Protein AF-A0A1Y5SIK1-F1 (afdb_monomer)

Foldseek 3Di:
DDDDDDDDDDDPPPDPPDPDFPFFAADDADPDWAKDKAFPPDFQEDEWEKEFPDPPDFLLPTFIDTPCLPDPVRQQSQKTWIKIKTFAPQAFQKKWKQFQQGIDIDGDLRVGRMTIDIGIDRHWHPVLLVCVQRVVLSVQSVVLSHRQQPRPPGDFKDKDKAFDVRASPPTTWMKMWTAHNVGHIHDIDTGRGIHTYMHGYHD

Nearest PDB structures (foldseek):
  6z2p-assembly1_A  TM=4.319E-01  e=1.222E-01  Akkermansia muciniphila ATCC BAA-835
  9bl5-assembly1_G  TM=4.556E-01  e=6.392E-01  Homo sapiens
  7kgz-assembly1_B  TM=5.071E-01  e=8.031E-01  Roseburia hominis
  7r58-assembly1_A  TM=4.071E-01  e=6.632E+00  Homo sapiens

Organism: NCBI:txid1312363

Sequence (203 aa):
MRLKFCIIACHLAMVPALASAQSLGVESGAARDYIILKQPQRDHEVILRLRPDNPGAAPRKLRWERWDPNGRSYTEERRIRWHASASCKSGIDWISIKGPGGTEKQTLNGSRKAIAGRSNFESFDSNALDNVCKNWARQATQACGEDPTIGPGCVNQKTFHFGPNNPLPRSQVVEVNGRCENGSNLPRRQYTPRLALECRLEN

Structure (mmCIF, N/CA/C/O backbone):
data_AF-A0A1Y5SIK1-F1
#
_entry.id   AF-A0A1Y5SIK1-F1
#
loop_
_atom_site.group_PDB
_atom_site.id
_atom_site.type_symbol
_atom_site.label_atom_id
_atom_site.label_alt_id
_atom_site.label_comp_id
_atom_site.label_asym_id
_atom_site.label_entity_id
_atom_site.label_seq_id
_atom_site.pdbx_PDB_ins_code
_atom_site.Cartn_x
_atom_site.Cartn_y
_atom_site.Cartn_z
_atom_site.occupancy
_atom_site.B_iso_or_equiv
_atom_site.auth_seq_id
_atom_site.auth_comp_id
_atom_site.auth_asym_id
_atom_site.auth_atom_id
_atom_site.pdbx_PDB_model_num
ATOM 1 N N . MET A 1 1 ? -54.067 31.296 -34.083 1.00 42.31 1 MET A N 1
ATOM 2 C CA . MET A 1 1 ? -53.564 30.016 -33.534 1.00 42.31 1 MET A CA 1
ATOM 3 C C . MET A 1 1 ? -52.110 29.808 -33.944 1.00 42.31 1 MET A C 1
ATOM 5 O O . MET A 1 1 ? -51.861 29.457 -35.087 1.00 42.31 1 MET A O 1
ATOM 9 N N . ARG A 1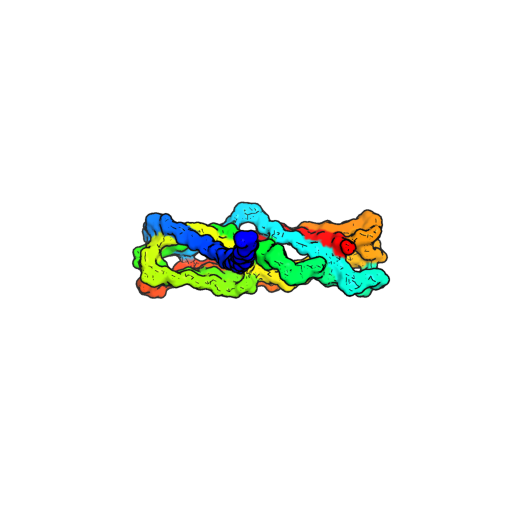 2 ? -51.152 30.062 -33.043 1.00 34.91 2 ARG A N 1
ATOM 10 C CA . ARG A 1 2 ? -49.756 29.597 -33.147 1.00 34.91 2 ARG A CA 1
ATOM 11 C C . ARG A 1 2 ? -49.246 29.329 -31.726 1.00 34.91 2 ARG A C 1
ATOM 13 O O . ARG A 1 2 ? -49.043 30.271 -30.967 1.00 34.91 2 ARG A O 1
ATOM 20 N N . LEU A 1 3 ? -49.121 28.047 -31.375 1.00 36.31 3 LEU A N 1
ATOM 21 C CA . LEU A 1 3 ? -48.488 27.565 -30.145 1.00 36.31 3 LEU A CA 1
ATOM 22 C C . LEU A 1 3 ? -46.986 27.888 -30.189 1.00 36.31 3 LEU A C 1
ATOM 24 O O . LEU A 1 3 ? -46.320 27.558 -31.170 1.00 36.31 3 LEU A O 1
ATOM 28 N N . LYS A 1 4 ? -46.445 28.479 -29.120 1.00 44.00 4 LYS A N 1
ATOM 29 C CA . LYS A 1 4 ? -45.001 28.507 -28.851 1.00 44.00 4 LYS A CA 1
ATOM 30 C C . LYS A 1 4 ? -44.709 27.523 -27.719 1.00 44.00 4 LYS A C 1
ATOM 32 O O . LYS A 1 4 ? -45.225 27.679 -26.618 1.00 44.00 4 LYS A O 1
ATOM 37 N N . PHE A 1 5 ? -43.913 26.504 -28.029 1.00 38.16 5 PHE A N 1
ATOM 38 C CA . PHE A 1 5 ? -43.400 25.511 -27.090 1.00 38.16 5 PHE A CA 1
ATOM 39 C C . PHE A 1 5 ? -42.327 26.135 -26.183 1.00 38.16 5 PHE A C 1
ATOM 41 O O . PHE A 1 5 ? -41.358 26.711 -26.678 1.00 38.16 5 PHE A O 1
ATOM 48 N N . CYS A 1 6 ? -42.483 25.989 -24.865 1.00 36.31 6 CYS A N 1
ATOM 49 C CA . CYS A 1 6 ? -41.412 26.183 -23.887 1.00 36.31 6 CYS A CA 1
ATOM 50 C C . CYS A 1 6 ? -40.547 24.918 -23.836 1.00 36.31 6 CYS A C 1
ATOM 52 O O . CYS A 1 6 ? -41.044 23.842 -23.512 1.00 36.31 6 CYS A O 1
ATOM 54 N N . ILE A 1 7 ? -39.252 25.052 -24.125 1.00 40.84 7 ILE A N 1
ATOM 55 C CA . ILE A 1 7 ? -38.252 24.011 -23.873 1.00 40.84 7 ILE A CA 1
ATOM 56 C C . ILE A 1 7 ? -37.735 24.222 -22.447 1.00 40.84 7 ILE A C 1
ATOM 58 O O . ILE A 1 7 ? -37.077 25.221 -22.164 1.00 40.84 7 ILE A O 1
ATOM 62 N N . ILE A 1 8 ? -38.057 23.293 -21.546 1.00 45.75 8 ILE A N 1
ATOM 63 C CA . ILE A 1 8 ? -37.470 23.218 -20.205 1.00 45.75 8 ILE A CA 1
ATOM 64 C C . ILE A 1 8 ? -36.127 22.496 -20.341 1.00 45.75 8 ILE A C 1
ATOM 66 O O . ILE A 1 8 ? -36.078 21.301 -20.626 1.00 45.75 8 ILE A O 1
ATOM 70 N N . ALA A 1 9 ? -35.031 23.231 -20.157 1.00 39.97 9 ALA A N 1
ATOM 71 C CA . ALA A 1 9 ? -33.696 22.662 -20.038 1.00 39.97 9 ALA A CA 1
ATOM 72 C C . ALA A 1 9 ? -33.541 22.037 -18.642 1.00 39.97 9 ALA A C 1
ATOM 74 O O . ALA A 1 9 ? -33.414 22.739 -17.641 1.00 39.97 9 ALA A O 1
ATOM 75 N N . CYS A 1 10 ? -33.573 20.707 -18.571 1.00 36.50 10 CYS A N 1
ATOM 76 C CA . CYS A 1 10 ? -33.281 19.969 -17.347 1.00 36.50 10 CYS A CA 1
ATOM 77 C C . CYS A 1 10 ? -31.756 19.890 -17.174 1.00 36.50 10 CYS A C 1
ATOM 79 O O . CYS A 1 10 ? -31.080 19.119 -17.855 1.00 36.50 10 CYS A O 1
ATOM 81 N N . HIS A 1 11 ? -31.198 20.701 -16.277 1.00 34.03 11 HIS A N 1
ATOM 82 C CA . HIS A 1 11 ? -29.819 20.540 -15.825 1.00 34.03 11 HIS A CA 1
ATOM 83 C C . HIS A 1 11 ? -29.717 19.286 -14.950 1.00 34.03 11 HIS A C 1
ATOM 85 O O . HIS A 1 11 ? -30.143 19.278 -13.796 1.00 34.03 11 HIS A O 1
ATOM 91 N N . LEU A 1 12 ? -29.145 18.216 -15.507 1.00 38.72 12 LEU A N 1
ATOM 92 C CA . LEU A 1 12 ? -28.637 17.085 -14.736 1.00 38.72 12 LEU A CA 1
ATOM 93 C C . LEU A 1 12 ? -27.447 17.569 -13.901 1.00 38.72 12 LEU A C 1
ATOM 95 O O . LEU A 1 12 ? -26.309 17.614 -14.366 1.00 38.72 12 LEU A O 1
ATOM 99 N N . ALA A 1 13 ? -27.722 17.951 -12.656 1.00 39.44 13 ALA A N 1
ATOM 100 C CA . ALA A 1 13 ? -26.699 18.099 -11.637 1.00 39.44 13 ALA A CA 1
ATOM 101 C C . ALA A 1 13 ? -26.100 16.711 -11.362 1.00 39.44 13 ALA A C 1
ATOM 103 O O . ALA A 1 13 ? -26.719 15.864 -10.717 1.00 39.44 13 ALA A O 1
ATOM 104 N N . MET A 1 14 ? -24.900 16.462 -11.885 1.00 38.50 14 MET A N 1
ATOM 105 C CA . MET A 1 14 ? -24.081 15.330 -11.466 1.00 38.50 14 MET A CA 1
ATOM 106 C C . MET A 1 14 ? -23.692 15.541 -10.002 1.00 38.50 14 MET A C 1
ATOM 108 O O . MET A 1 14 ? -22.787 16.312 -9.688 1.00 38.50 14 MET A O 1
ATOM 112 N N . VAL A 1 15 ? -24.400 14.867 -9.099 1.00 38.19 15 VAL A N 1
ATOM 113 C CA . VAL A 1 15 ? -24.004 14.755 -7.696 1.00 38.19 15 VAL A CA 1
ATOM 114 C C . VAL A 1 15 ? -22.744 13.882 -7.646 1.00 38.19 15 VAL A C 1
ATOM 116 O O . VAL A 1 15 ? -22.795 12.735 -8.098 1.00 38.19 15 VAL A O 1
ATOM 119 N N . PRO A 1 16 ? -21.604 14.368 -7.127 1.00 40.59 16 PRO A N 1
ATOM 120 C CA . PRO A 1 16 ? -20.457 13.507 -6.895 1.00 40.59 16 PRO A CA 1
ATOM 121 C C . PRO A 1 16 ? -20.827 12.487 -5.814 1.00 40.59 16 PRO A C 1
ATOM 123 O O . PRO A 1 16 ? -21.173 12.847 -4.689 1.00 40.59 16 PRO A O 1
ATOM 126 N N . ALA A 1 17 ? -20.763 11.203 -6.167 1.00 36.84 17 ALA A N 1
ATOM 127 C CA . ALA A 1 17 ? -20.896 10.112 -5.217 1.00 36.84 17 ALA A CA 1
ATOM 128 C C . ALA A 1 17 ? -19.765 10.217 -4.181 1.00 36.84 17 ALA A C 1
ATOM 130 O O . ALA A 1 17 ? -18.604 9.922 -4.469 1.00 36.84 17 ALA A O 1
ATOM 131 N N . LEU A 1 18 ? -20.110 10.672 -2.977 1.00 37.03 18 LEU A N 1
ATOM 132 C CA . LEU A 1 18 ? -19.282 10.534 -1.787 1.00 37.03 18 LEU A CA 1
ATOM 133 C C . LEU A 1 18 ? -18.966 9.046 -1.615 1.00 37.03 18 LEU A C 1
ATOM 135 O O . LEU A 1 18 ? -19.872 8.231 -1.441 1.00 37.03 18 LEU A O 1
ATOM 139 N N . ALA A 1 19 ? -17.684 8.692 -1.688 1.00 36.84 19 ALA A N 1
ATOM 140 C CA . ALA A 1 19 ? -17.211 7.366 -1.328 1.00 36.84 19 ALA A CA 1
ATOM 141 C C . ALA A 1 19 ? -17.637 7.089 0.121 1.00 36.84 19 ALA A C 1
ATOM 143 O O . ALA A 1 19 ? -17.110 7.683 1.062 1.00 36.84 19 ALA A O 1
ATOM 144 N N . SER A 1 20 ? -18.636 6.228 0.301 1.00 38.09 20 SER A N 1
ATOM 145 C CA . SER A 1 20 ? -19.122 5.848 1.621 1.00 38.09 20 SER A CA 1
ATOM 146 C C . SER A 1 20 ? -18.024 5.070 2.344 1.00 38.09 20 SER A C 1
ATOM 148 O O . SER A 1 20 ? -17.689 3.952 1.938 1.00 38.09 20 SER A O 1
ATOM 150 N N . ALA A 1 21 ? -17.487 5.629 3.428 1.00 42.03 21 ALA A N 1
ATOM 151 C CA . ALA A 1 21 ? -16.800 4.841 4.438 1.00 42.03 21 ALA A CA 1
ATOM 152 C C . ALA A 1 21 ? -17.803 3.797 4.952 1.00 42.03 21 ALA A C 1
ATOM 154 O O . ALA A 1 21 ? -18.833 4.144 5.530 1.00 42.03 21 ALA A O 1
ATOM 155 N N . GLN A 1 22 ? -17.569 2.520 4.652 1.00 44.22 22 GLN A N 1
ATOM 156 C CA . GLN A 1 22 ? -18.429 1.443 5.134 1.00 44.22 22 GLN A CA 1
ATOM 157 C C . GLN A 1 22 ? -18.270 1.378 6.656 1.00 44.22 22 GLN A C 1
ATOM 159 O O . GLN A 1 22 ? -17.197 1.060 7.158 1.00 44.22 22 GLN A O 1
ATOM 164 N N . SER A 1 23 ? -19.318 1.743 7.394 1.00 46.59 23 SER A N 1
ATOM 165 C CA . SER A 1 23 ? -19.293 1.739 8.855 1.00 46.59 23 SER A CA 1
ATOM 166 C C . SER A 1 23 ? -19.234 0.309 9.388 1.00 46.59 23 SER A C 1
ATOM 168 O O . SER A 1 23 ? -19.980 -0.560 8.929 1.00 46.59 23 SER A O 1
ATOM 170 N N . LEU A 1 24 ? -18.392 0.078 10.393 1.00 49.75 24 LEU A N 1
ATOM 171 C CA . LEU A 1 24 ? -18.343 -1.174 11.147 1.00 49.75 24 LEU A CA 1
ATOM 172 C C . LEU A 1 24 ? -19.735 -1.466 11.761 1.00 49.75 24 LEU A C 1
ATOM 174 O O . LEU A 1 24 ? -20.313 -0.605 12.422 1.00 49.75 24 LEU A O 1
ATOM 178 N N . GLY A 1 25 ? -20.287 -2.654 11.499 1.00 48.94 25 GLY A N 1
ATOM 179 C CA . GLY A 1 25 ? -21.539 -3.175 12.058 1.00 48.94 25 GLY A CA 1
ATOM 180 C C . GLY A 1 25 ? -21.432 -3.556 13.541 1.00 48.94 25 GLY A C 1
ATOM 181 O O . GLY A 1 25 ? -20.352 -3.567 14.122 1.00 48.94 25 GLY A O 1
ATOM 182 N N . VAL A 1 26 ? -22.570 -3.817 14.188 1.00 44.09 26 VAL A N 1
ATOM 183 C CA . VAL A 1 26 ? -22.674 -4.003 15.648 1.00 44.09 26 VAL A CA 1
ATOM 184 C C . VAL A 1 26 ? -22.758 -5.493 15.994 1.00 44.09 26 VAL A C 1
ATOM 186 O O . VAL A 1 26 ? -23.632 -6.183 15.479 1.00 44.09 26 VAL A O 1
ATOM 189 N N . GLU A 1 27 ? -21.904 -5.969 16.904 1.00 52.78 27 GLU A N 1
ATOM 190 C CA . GLU A 1 27 ? -21.989 -7.307 17.516 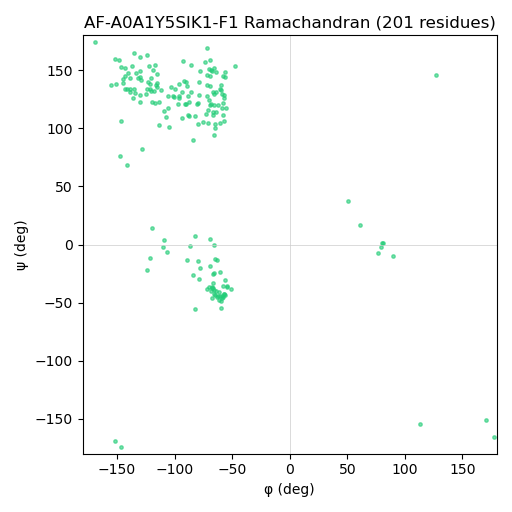1.00 52.78 27 GLU A CA 1
ATOM 191 C C . GLU A 1 27 ? -22.229 -7.187 19.032 1.00 52.78 27 GLU A C 1
ATOM 193 O O . GLU A 1 27 ? -21.892 -6.175 19.653 1.00 52.78 27 GLU A O 1
ATOM 198 N N . SER A 1 28 ? -22.827 -8.209 19.652 1.00 51.50 28 SER A N 1
ATOM 199 C CA . SER A 1 28 ? -22.959 -8.292 21.112 1.00 51.50 28 SER A CA 1
ATOM 200 C C . SER A 1 28 ? -21.569 -8.345 21.757 1.00 51.50 28 SER A C 1
ATOM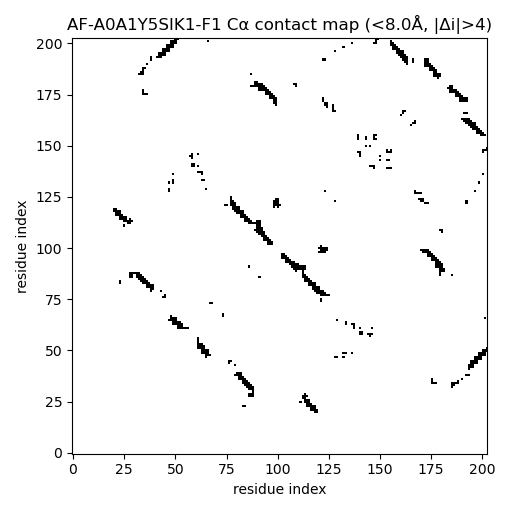 202 O O . SER A 1 28 ? -20.788 -9.246 21.461 1.00 51.50 28 SER A O 1
ATOM 204 N N . GLY A 1 29 ? -21.252 -7.369 22.613 1.00 50.12 29 GLY A N 1
ATOM 205 C CA . GLY A 1 29 ? -19.894 -7.151 23.118 1.00 50.12 29 GLY A CA 1
ATOM 206 C C . GLY A 1 29 ? -19.305 -8.332 23.888 1.00 50.12 29 GLY A C 1
ATOM 207 O O . GLY A 1 29 ? -19.971 -8.946 24.721 1.00 50.12 29 GLY A O 1
ATOM 208 N N . ALA A 1 30 ? -18.034 -8.633 23.622 1.00 58.72 30 ALA A N 1
ATOM 209 C CA . ALA A 1 30 ? -17.311 -9.685 24.322 1.00 58.72 30 ALA A CA 1
ATOM 210 C C . ALA A 1 30 ? -16.954 -9.262 25.754 1.00 58.72 30 ALA A C 1
ATOM 212 O O . ALA A 1 30 ? -16.780 -8.081 26.052 1.00 58.72 30 ALA A O 1
ATOM 213 N N . ALA A 1 31 ? -16.734 -10.242 26.633 1.00 63.97 31 ALA A N 1
ATOM 214 C CA . ALA A 1 31 ? -16.337 -10.023 28.029 1.00 63.97 31 ALA A CA 1
ATOM 215 C C . ALA A 1 31 ? -14.935 -9.398 28.217 1.00 63.97 31 ALA A C 1
ATOM 217 O O . ALA A 1 31 ? -14.496 -9.211 29.352 1.00 63.97 31 ALA A O 1
ATOM 218 N N . ARG A 1 32 ? -14.204 -9.126 27.129 1.00 78.50 32 ARG A N 1
ATOM 219 C CA . ARG A 1 32 ? -12.813 -8.663 27.138 1.00 78.50 32 ARG A CA 1
ATOM 220 C C . ARG A 1 32 ? -12.630 -7.485 26.193 1.00 78.50 32 ARG A C 1
ATOM 222 O O . ARG A 1 32 ? -13.255 -7.435 25.133 1.00 78.50 32 ARG A O 1
ATOM 229 N N . ASP A 1 33 ? -11.714 -6.606 26.571 1.00 89.00 33 ASP A N 1
ATOM 230 C CA . ASP A 1 33 ? -11.318 -5.462 25.766 1.00 89.00 33 ASP A CA 1
ATOM 231 C C . ASP A 1 33 ? -10.340 -5.924 24.679 1.00 89.00 33 ASP A C 1
ATOM 233 O O . ASP A 1 33 ? -9.303 -6.531 24.969 1.00 89.00 33 ASP A O 1
ATOM 237 N N . TYR A 1 34 ? -10.675 -5.687 23.412 1.00 91.75 34 TYR A N 1
ATOM 238 C CA . TYR A 1 34 ? -9.816 -6.063 22.293 1.00 91.75 34 TYR A CA 1
ATOM 239 C C . TYR A 1 34 ? -9.948 -5.112 21.116 1.00 91.75 34 TYR A C 1
ATOM 241 O O . TYR A 1 34 ? -10.961 -4.446 20.918 1.00 91.75 34 TYR A O 1
ATOM 249 N N . ILE A 1 35 ? -8.915 -5.132 20.283 1.00 93.25 35 ILE A N 1
ATOM 250 C CA . ILE A 1 35 ? -8.936 -4.562 18.947 1.00 93.25 35 ILE A CA 1
ATOM 251 C C . ILE A 1 35 ? -8.152 -5.470 18.013 1.00 93.25 35 ILE A C 1
ATOM 253 O O . ILE A 1 35 ? -7.084 -5.985 18.357 1.00 93.25 35 ILE A O 1
ATOM 257 N N . ILE A 1 36 ? -8.739 -5.732 16.856 1.00 91.94 36 ILE A N 1
ATOM 258 C CA . ILE A 1 36 ? -8.218 -6.663 15.870 1.00 91.94 36 ILE A CA 1
ATOM 259 C C . ILE A 1 36 ? -8.405 -6.034 14.499 1.00 91.94 36 ILE A C 1
ATOM 261 O O . ILE A 1 36 ? -9.506 -5.618 14.138 1.00 91.94 36 ILE A O 1
ATOM 265 N N . LEU A 1 37 ? -7.331 -6.048 13.722 1.00 92.88 37 LEU A N 1
ATOM 266 C CA . LEU A 1 37 ? -7.348 -5.775 12.299 1.00 92.88 37 LEU A CA 1
ATOM 267 C C . LEU A 1 37 ? -6.858 -7.029 11.565 1.00 92.88 37 LEU A C 1
ATOM 269 O O . LEU A 1 37 ? -5.863 -7.641 11.956 1.00 92.88 37 LEU A O 1
ATOM 273 N N . LYS A 1 38 ? -7.581 -7.455 10.531 1.00 93.62 38 LYS A N 1
ATOM 274 C CA . LYS A 1 38 ? -7.242 -8.622 9.710 1.00 93.62 38 LYS A CA 1
ATOM 275 C C . LYS A 1 38 ? -7.290 -8.245 8.241 1.00 93.62 38 LYS A C 1
ATOM 277 O O . LYS A 1 38 ? -8.320 -7.796 7.740 1.00 93.62 38 LYS A O 1
ATOM 282 N N . GLN A 1 39 ? -6.175 -8.443 7.553 1.00 93.06 39 GLN A N 1
ATOM 283 C CA . GLN A 1 39 ? -6.141 -8.372 6.099 1.00 93.06 39 GLN A CA 1
ATOM 284 C C . GLN A 1 39 ? -6.896 -9.583 5.521 1.00 93.06 39 GLN A C 1
ATOM 286 O O . GLN A 1 39 ? -6.898 -10.646 6.156 1.00 93.06 39 GLN A O 1
ATOM 291 N N . PRO A 1 40 ? -7.499 -9.479 4.322 1.00 90.69 40 PRO A N 1
ATOM 292 C CA . PRO A 1 40 ? -7.898 -10.650 3.546 1.00 90.69 40 PRO A CA 1
ATOM 293 C C . PRO A 1 40 ? -6.780 -11.701 3.444 1.00 90.69 40 PRO A C 1
ATOM 295 O O . PRO A 1 40 ? -5.596 -11.380 3.531 1.00 90.69 40 PRO A O 1
ATOM 298 N N . GLN A 1 41 ? -7.151 -12.975 3.269 1.00 88.38 41 GLN A N 1
ATOM 299 C CA . GLN A 1 41 ? -6.187 -14.085 3.261 1.00 88.38 41 GLN A CA 1
ATOM 300 C C . GLN A 1 41 ? -5.219 -14.069 2.073 1.00 88.38 41 GLN A C 1
ATOM 302 O O . GLN A 1 41 ? -4.111 -14.587 2.215 1.00 88.38 41 GLN A O 1
ATOM 307 N N . ARG A 1 42 ? -5.600 -13.464 0.950 1.00 90.19 42 ARG A N 1
ATOM 308 C CA . ARG A 1 42 ? -4.725 -13.296 -0.213 1.00 90.19 42 ARG A CA 1
ATOM 309 C C . ARG A 1 42 ? -3.877 -12.036 -0.075 1.00 90.19 42 ARG A C 1
ATOM 311 O O . ARG A 1 42 ? -4.270 -11.101 0.629 1.00 90.19 42 ARG A O 1
ATOM 318 N N . ASP A 1 43 ? -2.729 -12.038 -0.739 1.00 91.75 43 ASP A N 1
ATOM 319 C CA . ASP A 1 43 ? -1.942 -10.824 -0.915 1.00 91.75 43 ASP A CA 1
ATOM 320 C C . ASP A 1 43 ? -2.802 -9.775 -1.622 1.00 91.75 43 ASP A C 1
ATOM 322 O O . ASP A 1 43 ? -3.661 -10.102 -2.444 1.00 91.75 43 ASP A O 1
ATOM 326 N N . HIS A 1 44 ? -2.610 -8.513 -1.253 1.00 95.44 44 HIS A N 1
ATOM 327 C CA . HIS A 1 44 ? -3.238 -7.425 -1.985 1.00 95.44 44 HIS A CA 1
ATOM 328 C C . HIS A 1 44 ? -2.442 -7.177 -3.260 1.00 95.44 44 HIS A C 1
ATOM 330 O O . HIS A 1 44 ? -1.224 -7.041 -3.187 1.00 95.44 44 HIS A O 1
ATOM 336 N N . GLU A 1 45 ? -3.101 -7.146 -4.408 1.00 94.50 45 GLU A N 1
ATOM 337 C CA . GLU A 1 45 ? -2.434 -6.993 -5.701 1.00 94.50 45 GLU A CA 1
ATOM 338 C C . GLU A 1 45 ? -2.396 -5.518 -6.106 1.00 94.50 45 GLU A C 1
ATOM 340 O O . GLU A 1 45 ? -3.411 -4.823 -6.054 1.00 94.50 45 GLU A O 1
ATOM 345 N N . VAL A 1 46 ? -1.216 -5.046 -6.510 1.00 94.06 46 VAL A N 1
ATOM 346 C CA . VAL A 1 46 ? -1.016 -3.713 -7.094 1.00 94.06 46 VAL A CA 1
ATOM 347 C C . VAL A 1 46 ? -0.229 -3.881 -8.380 1.00 94.06 46 VAL A C 1
ATOM 349 O O . VAL A 1 46 ? 0.840 -4.491 -8.362 1.00 94.06 46 VAL A O 1
ATOM 352 N N . ILE A 1 47 ? -0.728 -3.311 -9.476 1.00 93.88 47 ILE A N 1
ATOM 353 C CA . ILE A 1 47 ? -0.048 -3.341 -10.771 1.00 93.88 47 ILE A CA 1
ATOM 354 C C . ILE A 1 47 ? 0.456 -1.938 -11.083 1.00 93.88 47 ILE A C 1
ATOM 356 O O . ILE A 1 47 ? -0.314 -1.010 -11.309 1.00 93.88 47 ILE A O 1
ATOM 360 N N . LEU A 1 48 ? 1.773 -1.784 -11.136 1.00 94.38 48 LEU A N 1
ATOM 361 C CA . LEU A 1 48 ? 2.426 -0.527 -11.449 1.00 94.38 48 LEU A CA 1
ATOM 362 C C . LEU A 1 48 ? 3.034 -0.602 -12.846 1.00 94.38 48 LEU A C 1
ATOM 364 O O . LEU A 1 48 ? 4.028 -1.288 -13.089 1.00 94.38 48 LEU A O 1
ATOM 368 N N . ARG A 1 49 ? 2.426 0.148 -13.760 1.00 95.00 49 ARG A N 1
ATOM 369 C CA . ARG A 1 49 ? 2.894 0.300 -15.137 1.00 95.00 49 ARG A CA 1
ATOM 370 C C . ARG A 1 49 ? 3.877 1.456 -15.224 1.00 95.00 49 ARG A C 1
ATOM 372 O O . ARG A 1 49 ? 3.583 2.567 -14.768 1.00 95.00 49 ARG A O 1
ATOM 379 N N . LEU A 1 50 ? 5.037 1.187 -15.797 1.00 95.75 50 LEU A N 1
ATOM 380 C CA . LEU A 1 50 ? 6.107 2.141 -16.027 1.00 95.75 50 LEU A CA 1
ATOM 381 C C . LEU A 1 50 ? 6.328 2.332 -17.522 1.00 95.75 50 LEU A C 1
ATOM 383 O O . LEU A 1 50 ? 6.240 1.371 -18.278 1.00 95.75 50 LEU A O 1
ATOM 387 N N . ARG A 1 51 ? 6.709 3.549 -17.903 1.00 94.88 51 ARG A N 1
ATOM 388 C CA . ARG A 1 51 ? 7.200 3.890 -19.242 1.00 94.88 51 ARG A CA 1
ATOM 389 C C . ARG A 1 51 ? 8.510 4.665 -19.172 1.00 94.88 51 ARG A C 1
ATOM 391 O O . ARG A 1 51 ? 8.808 5.242 -18.115 1.00 94.88 51 ARG A O 1
ATOM 398 N N . PRO A 1 52 ? 9.271 4.725 -20.271 1.00 94.81 52 PRO A N 1
ATOM 399 C CA . PRO A 1 52 ? 10.377 5.658 -20.388 1.00 94.81 52 PRO A CA 1
ATOM 400 C C . PRO A 1 52 ? 9.903 7.112 -20.231 1.00 94.81 52 PRO A C 1
ATOM 402 O O . PRO A 1 52 ? 8.980 7.541 -20.918 1.00 94.81 52 PRO A O 1
ATOM 405 N N . ASP A 1 53 ? 10.557 7.895 -19.369 1.00 94.44 53 ASP A N 1
ATOM 406 C CA . ASP A 1 53 ? 10.347 9.357 -19.313 1.00 94.44 53 ASP A CA 1
ATOM 407 C C . ASP A 1 53 ? 11.125 10.098 -20.421 1.00 94.44 53 ASP A C 1
ATOM 409 O O . ASP A 1 53 ? 10.905 11.279 -20.696 1.00 94.44 53 ASP A O 1
ATOM 413 N N . ASN A 1 54 ? 12.063 9.389 -21.050 1.00 94.12 54 ASN A N 1
ATOM 414 C CA . ASN A 1 54 ? 12.966 9.868 -22.083 1.00 94.12 54 ASN A CA 1
ATOM 415 C C . ASN A 1 54 ? 13.160 8.792 -23.167 1.00 94.12 54 ASN A C 1
ATOM 417 O O . ASN A 1 54 ? 14.248 8.215 -23.284 1.00 94.12 54 ASN A O 1
ATOM 421 N N . PRO A 1 55 ? 12.111 8.501 -23.957 1.00 89.94 55 PRO A N 1
ATOM 422 C CA . PRO A 1 55 ? 12.172 7.476 -24.993 1.00 89.94 55 PRO A CA 1
ATOM 423 C C . PRO A 1 55 ? 13.313 7.747 -25.987 1.00 89.94 55 PRO A C 1
ATOM 425 O O . PRO A 1 55 ? 13.640 8.896 -26.292 1.00 89.94 55 PRO A O 1
ATOM 428 N N . GLY A 1 56 ? 13.954 6.680 -26.471 1.00 87.19 56 GLY A N 1
ATOM 429 C CA . GLY A 1 56 ? 15.102 6.754 -27.386 1.00 87.19 56 GLY A CA 1
ATOM 430 C C . GLY A 1 56 ? 16.448 7.070 -26.720 1.00 87.19 56 GLY A C 1
ATOM 431 O O . GLY A 1 56 ? 17.481 7.094 -27.393 1.00 87.19 56 GLY A O 1
ATOM 432 N N . ALA A 1 57 ? 16.478 7.294 -25.403 1.00 91.88 57 ALA A N 1
ATOM 433 C CA . ALA A 1 57 ? 17.734 7.401 -24.675 1.00 91.88 57 ALA A CA 1
ATOM 434 C C . ALA A 1 57 ? 18.507 6.074 -24.709 1.00 91.88 57 ALA A C 1
ATOM 436 O O . ALA A 1 57 ? 17.935 4.987 -24.676 1.00 91.88 57 ALA A O 1
ATOM 437 N N . ALA A 1 58 ? 19.840 6.168 -24.696 1.00 90.94 58 ALA A N 1
ATOM 438 C CA . ALA A 1 58 ? 20.678 4.989 -24.523 1.00 90.94 58 ALA A CA 1
ATOM 439 C C . ALA A 1 58 ? 20.302 4.249 -23.217 1.00 90.94 58 ALA A C 1
ATOM 441 O O . ALA A 1 58 ? 20.000 4.915 -22.225 1.00 90.94 58 ALA A O 1
ATOM 442 N N . PRO A 1 59 ? 20.424 2.914 -23.142 1.00 89.44 59 PRO A N 1
ATOM 443 C CA . PRO A 1 59 ? 19.904 2.105 -22.026 1.00 89.44 59 PRO A CA 1
ATOM 444 C C . PRO A 1 59 ? 20.395 2.542 -20.640 1.00 89.44 59 PRO A C 1
ATOM 446 O O . PRO A 1 59 ? 19.640 2.585 -19.675 1.00 89.44 59 PRO A O 1
ATOM 449 N N . ARG A 1 60 ? 21.658 2.976 -20.532 1.00 90.44 60 ARG A N 1
ATOM 450 C CA . ARG A 1 60 ? 22.233 3.502 -19.275 1.00 90.44 60 ARG A CA 1
ATOM 451 C C . ARG A 1 60 ? 21.664 4.858 -18.840 1.00 90.44 60 ARG A C 1
ATOM 453 O O . ARG A 1 60 ? 21.857 5.256 -17.695 1.00 90.44 60 ARG A O 1
ATOM 460 N N . LYS A 1 61 ? 21.031 5.584 -19.759 1.00 93.75 61 LYS A N 1
ATOM 461 C CA . LYS A 1 61 ? 20.418 6.902 -19.558 1.00 93.75 61 LYS A CA 1
ATOM 462 C C . LYS A 1 61 ? 18.890 6.835 -19.530 1.00 93.75 61 LYS A C 1
ATOM 464 O O . LYS A 1 61 ? 18.273 7.864 -19.265 1.00 93.75 61 LYS A O 1
ATOM 469 N N . LEU A 1 62 ? 18.293 5.675 -19.803 1.00 93.69 62 LEU A N 1
ATOM 470 C CA . LEU A 1 62 ? 16.849 5.489 -19.772 1.00 93.69 62 LEU A CA 1
ATOM 471 C C . LEU A 1 62 ? 16.342 5.664 -18.337 1.00 93.69 62 LEU A C 1
ATOM 473 O O . LEU A 1 62 ? 16.880 5.090 -17.383 1.00 93.69 62 LEU A O 1
ATOM 477 N N . ARG A 1 63 ? 15.322 6.495 -18.180 1.00 95.19 63 ARG A N 1
ATOM 478 C CA . ARG A 1 63 ? 14.666 6.774 -16.909 1.00 95.19 63 ARG A CA 1
ATOM 479 C C . ARG A 1 63 ? 13.210 6.359 -17.014 1.00 95.19 63 ARG A C 1
ATOM 481 O O . ARG A 1 63 ? 12.620 6.389 -18.086 1.00 95.19 63 ARG A O 1
ATOM 488 N N . TRP A 1 64 ? 12.652 5.968 -15.878 1.00 95.81 64 TRP A N 1
ATOM 489 C CA . TRP A 1 64 ? 11.342 5.342 -15.808 1.00 95.81 64 TRP A CA 1
ATOM 490 C C . TRP A 1 64 ? 10.404 6.157 -14.933 1.00 95.81 64 TRP A C 1
ATOM 492 O O . TRP A 1 64 ? 10.732 6.501 -13.788 1.00 95.81 64 TRP A O 1
ATOM 502 N N . GLU A 1 65 ? 9.209 6.398 -15.447 1.00 94.88 65 GLU A N 1
ATOM 503 C CA . GLU A 1 65 ? 8.111 7.025 -14.730 1.00 94.88 65 GLU A CA 1
ATOM 504 C C . GLU A 1 65 ? 6.872 6.136 -14.740 1.00 94.88 65 GLU A C 1
ATOM 506 O O . GLU A 1 65 ? 6.774 5.194 -15.521 1.00 94.88 65 GLU A O 1
ATOM 511 N N . ARG A 1 66 ? 5.924 6.420 -13.845 1.00 92.69 66 ARG A N 1
ATOM 512 C CA . ARG A 1 66 ? 4.635 5.729 -13.846 1.00 92.69 66 ARG A CA 1
ATOM 513 C C . ARG A 1 66 ? 3.818 6.204 -15.046 1.00 92.69 66 ARG A C 1
ATOM 515 O O . ARG A 1 66 ? 3.765 7.405 -15.286 1.00 92.69 66 ARG A O 1
ATOM 522 N N . TRP A 1 67 ? 3.155 5.277 -15.738 1.00 88.62 67 TRP A N 1
ATOM 523 C CA . TRP A 1 67 ? 2.293 5.587 -16.886 1.00 88.62 67 TRP A CA 1
ATOM 524 C C . TRP A 1 67 ? 1.180 6.582 -16.534 1.00 88.62 67 TRP A C 1
ATOM 526 O O . TRP A 1 67 ? 0.915 7.523 -17.277 1.00 88.62 67 TRP A O 1
ATOM 536 N N . ASP A 1 68 ? 0.552 6.384 -15.373 1.00 82.38 68 ASP A N 1
ATOM 537 C CA . ASP A 1 68 ? -0.517 7.234 -14.854 1.00 82.38 68 ASP A CA 1
ATOM 538 C C . ASP A 1 68 ? -0.194 7.675 -13.413 1.00 82.38 68 ASP A C 1
ATOM 540 O O . ASP A 1 68 ? -0.620 7.044 -12.439 1.00 82.38 68 ASP A O 1
ATOM 544 N N . PRO 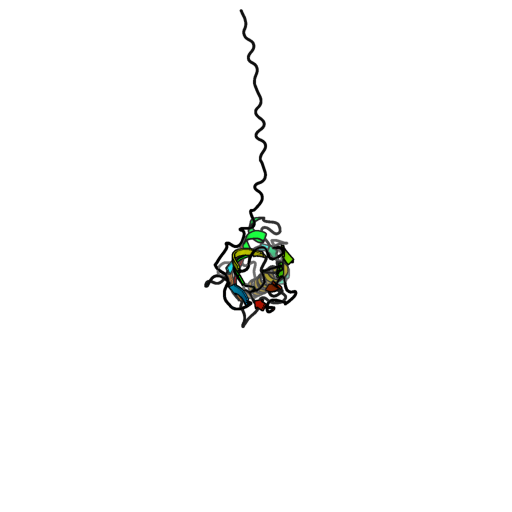A 1 69 ? 0.632 8.723 -13.233 1.00 72.19 69 PRO A N 1
ATOM 545 C CA . PRO A 1 69 ? 1.124 9.120 -11.915 1.00 72.19 69 PRO A CA 1
ATOM 546 C C . PRO A 1 69 ? 0.011 9.621 -10.982 1.00 72.19 69 PRO A C 1
ATOM 548 O O . PRO A 1 69 ? 0.162 9.513 -9.765 1.00 72.19 69 PRO A O 1
ATOM 551 N N . ASN A 1 70 ? -1.105 10.108 -11.540 1.00 70.62 70 ASN A N 1
ATOM 552 C CA . ASN A 1 70 ? -2.224 10.711 -10.805 1.00 70.62 70 ASN A CA 1
ATOM 553 C C . ASN A 1 70 ? -3.558 9.972 -11.011 1.00 70.62 70 ASN A C 1
ATOM 555 O O . ASN A 1 70 ? -4.619 10.503 -10.673 1.00 70.62 70 ASN A O 1
ATOM 559 N N . GLY A 1 71 ? -3.517 8.760 -11.563 1.00 72.44 71 GLY A N 1
ATOM 560 C CA . GLY A 1 71 ? -4.700 7.958 -11.828 1.00 72.44 71 GLY A CA 1
ATOM 561 C C . GLY A 1 71 ? -5.511 7.714 -10.566 1.00 72.44 71 GLY A C 1
ATOM 562 O O . GLY A 1 71 ? -4.987 7.240 -9.556 1.00 72.44 71 GLY A O 1
ATOM 563 N N . ARG A 1 72 ? -6.821 7.990 -10.620 1.00 68.50 72 ARG A N 1
ATOM 564 C CA . ARG A 1 72 ? -7.743 7.648 -9.520 1.00 68.50 72 ARG A CA 1
ATOM 565 C C . ARG A 1 72 ? -7.701 6.151 -9.187 1.00 68.50 72 ARG A C 1
ATOM 567 O O . ARG A 1 72 ? -7.886 5.794 -8.027 1.00 68.50 72 ARG A O 1
ATOM 574 N N . SER A 1 73 ? -7.422 5.304 -10.180 1.00 76.69 73 SER A N 1
ATOM 575 C CA . SER A 1 73 ? -7.210 3.863 -10.016 1.00 76.69 73 SER A CA 1
ATOM 576 C C . SER A 1 73 ? -6.052 3.558 -9.070 1.00 76.69 73 SER A C 1
ATOM 578 O O . SER A 1 73 ? -6.221 2.764 -8.155 1.00 76.69 73 SER A O 1
ATOM 580 N N . TYR A 1 74 ? -4.921 4.252 -9.201 1.00 82.94 74 TYR A N 1
ATOM 581 C CA . TYR A 1 74 ? -3.729 3.961 -8.408 1.00 82.94 74 TYR A CA 1
ATOM 582 C C . TYR A 1 74 ? -3.907 4.259 -6.915 1.00 82.94 74 TYR A C 1
ATOM 584 O O . TYR A 1 74 ? -3.413 3.527 -6.060 1.00 82.94 74 TYR A O 1
ATOM 592 N N . THR A 1 75 ? -4.623 5.328 -6.560 1.00 83.25 75 THR A N 1
ATOM 593 C CA . THR A 1 75 ? -4.919 5.598 -5.145 1.00 83.25 75 THR A CA 1
ATOM 594 C C . THR A 1 75 ? -5.805 4.509 -4.551 1.00 83.25 75 THR A C 1
ATOM 596 O O . THR A 1 75 ? -5.510 4.040 -3.455 1.00 83.25 75 THR A O 1
ATOM 599 N N . GLU A 1 76 ? -6.837 4.062 -5.268 1.00 85.62 76 GLU A N 1
ATOM 600 C CA . GLU A 1 76 ? -7.724 2.994 -4.794 1.00 85.62 76 GLU A CA 1
ATOM 601 C C . GLU A 1 76 ? -7.035 1.623 -4.760 1.00 85.62 76 GLU A C 1
ATOM 603 O O . GLU A 1 76 ? -7.225 0.875 -3.803 1.00 85.62 76 GLU A O 1
ATOM 608 N N . GLU A 1 77 ? -6.158 1.322 -5.720 1.00 89.25 77 GLU A N 1
ATOM 609 C CA . GLU A 1 77 ? -5.335 0.106 -5.735 1.00 89.25 77 GLU A CA 1
ATOM 610 C C . GLU A 1 77 ? -4.404 0.010 -4.526 1.00 89.25 77 GLU A C 1
ATOM 612 O O . GLU A 1 77 ? -4.031 -1.084 -4.132 1.00 89.25 77 GLU A O 1
ATOM 617 N N . ARG A 1 78 ? -4.048 1.117 -3.869 1.00 91.38 78 ARG A N 1
ATOM 618 C CA . ARG A 1 78 ? -3.222 1.083 -2.647 1.00 91.38 78 ARG A CA 1
ATOM 619 C C . ARG A 1 78 ? -4.030 0.900 -1.366 1.00 91.38 78 ARG A C 1
ATOM 621 O O . ARG A 1 78 ? -3.450 0.853 -0.273 1.00 91.38 78 ARG A O 1
ATOM 628 N N . ARG A 1 79 ? -5.357 0.821 -1.467 1.00 93.19 79 ARG A N 1
ATOM 629 C CA . ARG A 1 79 ? -6.241 0.631 -0.319 1.00 93.19 79 ARG A CA 1
ATOM 630 C C . ARG A 1 79 ? -6.579 -0.840 -0.170 1.00 93.19 79 ARG A C 1
ATOM 632 O O . ARG A 1 79 ? -7.049 -1.493 -1.096 1.00 93.19 79 ARG A O 1
ATOM 639 N N . ILE A 1 80 ? -6.360 -1.354 1.033 1.00 93.94 80 ILE A N 1
ATOM 640 C CA . ILE A 1 80 ? -6.796 -2.697 1.399 1.00 93.94 80 ILE A CA 1
ATOM 641 C C . ILE A 1 80 ? -8.138 -2.576 2.107 1.00 93.94 80 ILE A C 1
ATOM 643 O O . ILE A 1 80 ? -8.324 -1.741 2.994 1.00 93.94 80 ILE A O 1
ATOM 647 N N . ARG A 1 81 ? -9.052 -3.488 1.776 1.00 93.31 81 ARG A N 1
ATOM 648 C CA . ARG A 1 81 ? -10.285 -3.698 2.532 1.00 93.31 81 ARG A CA 1
ATOM 649 C C . ARG A 1 81 ? -10.023 -4.623 3.722 1.00 93.31 81 ARG A C 1
ATOM 651 O O . ARG A 1 81 ? -10.142 -5.842 3.612 1.00 93.31 81 ARG A O 1
ATOM 658 N N . TRP A 1 82 ? -9.665 -4.042 4.858 1.00 93.62 82 TRP A N 1
ATOM 659 C CA . TRP A 1 82 ? -9.413 -4.758 6.106 1.00 93.62 82 TRP A CA 1
ATOM 660 C C . TRP A 1 82 ? -10.711 -5.141 6.805 1.00 93.62 82 TRP A C 1
ATOM 662 O O . TRP A 1 82 ? -11.695 -4.408 6.747 1.00 93.62 82 TRP A O 1
ATOM 672 N N . HIS A 1 83 ? -10.693 -6.258 7.526 1.00 93.69 83 HIS A N 1
ATOM 673 C CA . HIS A 1 83 ? -11.693 -6.562 8.539 1.00 93.69 83 HIS A CA 1
ATOM 674 C C . HIS A 1 83 ? -11.226 -6.008 9.887 1.00 93.69 83 HIS A C 1
ATOM 676 O O . HIS A 1 83 ? -10.174 -6.411 10.387 1.00 93.69 83 HIS A O 1
ATOM 682 N N . ALA A 1 84 ? -12.008 -5.121 10.490 1.00 92.00 84 ALA A N 1
ATOM 683 C CA . ALA A 1 84 ? -11.727 -4.541 11.797 1.00 92.00 84 ALA A CA 1
ATOM 684 C C . ALA A 1 84 ? -12.797 -4.971 12.799 1.00 92.00 84 ALA A C 1
ATOM 686 O O . ALA A 1 84 ? -13.981 -4.993 12.473 1.00 92.00 84 ALA A O 1
ATOM 687 N N . SER A 1 85 ? -12.386 -5.294 14.020 1.00 92.94 85 SER A N 1
ATOM 688 C CA . SER A 1 85 ? -13.302 -5.565 15.126 1.00 92.94 85 SER A CA 1
ATOM 689 C C . SER A 1 85 ? -12.715 -5.071 16.437 1.00 92.94 85 SER A C 1
ATOM 691 O O . SER A 1 85 ? -11.527 -5.285 16.696 1.00 92.94 85 SER A O 1
ATOM 693 N N . ALA A 1 86 ? -13.545 -4.473 17.279 1.00 93.31 86 ALA A N 1
ATOM 694 C CA . ALA A 1 86 ? -13.157 -3.996 18.595 1.00 93.31 86 ALA A CA 1
ATOM 695 C C . ALA A 1 86 ? -14.281 -4.215 19.607 1.00 93.31 86 ALA A C 1
ATOM 697 O O . ALA A 1 86 ? -15.457 -4.212 19.246 1.00 93.31 86 ALA A O 1
ATOM 698 N N . SER A 1 87 ? -13.907 -4.373 20.872 1.00 94.06 87 SER A N 1
ATOM 699 C CA . SER A 1 87 ? -14.833 -4.502 21.995 1.00 94.06 87 SER A CA 1
ATOM 700 C C . SER A 1 87 ? -14.249 -3.828 23.231 1.00 94.06 87 SER A C 1
ATOM 702 O O . SER A 1 87 ? -13.047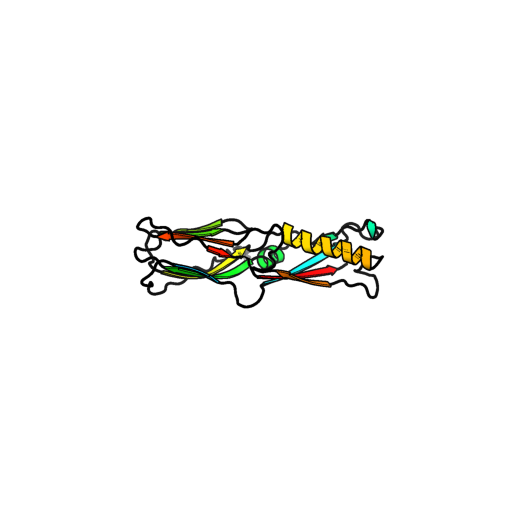 -3.925 23.464 1.00 94.06 87 SER A O 1
ATOM 704 N N . CYS A 1 88 ? -15.108 -3.183 24.015 1.00 92.94 88 CYS A N 1
ATOM 705 C CA . CYS A 1 88 ? -14.832 -2.588 25.319 1.00 92.94 88 CYS A CA 1
ATOM 706 C C . CYS A 1 88 ? -15.970 -2.952 26.279 1.00 92.94 88 CYS A C 1
ATOM 708 O O . CYS A 1 88 ? -17.144 -2.759 25.952 1.00 92.94 88 CYS A O 1
ATOM 710 N N . LYS A 1 89 ? -15.651 -3.389 27.500 1.00 90.19 89 LYS A N 1
ATOM 711 C CA . LYS A 1 89 ? -16.668 -3.702 28.521 1.00 90.19 89 LYS A CA 1
ATOM 712 C C . LYS A 1 89 ? -17.518 -2.480 28.897 1.00 90.19 89 LYS A C 1
ATOM 714 O O . LYS A 1 89 ? -18.731 -2.608 29.088 1.00 90.19 89 LYS A O 1
ATOM 719 N N . SER A 1 90 ? -16.876 -1.318 29.021 1.00 90.50 90 SER A N 1
ATOM 720 C CA . SER A 1 90 ? -17.510 -0.040 29.378 1.00 90.50 90 SER A CA 1
ATOM 721 C C . SER A 1 90 ? -18.228 0.618 28.200 1.00 90.50 90 SER A C 1
ATOM 723 O O . SER A 1 90 ? -19.253 1.241 28.409 1.00 90.50 90 SER A O 1
ATOM 725 N N . GLY A 1 91 ? -17.767 0.391 26.973 1.00 92.81 91 GLY A N 1
ATOM 726 C CA . GLY A 1 91 ? -18.176 1.153 25.794 1.00 92.81 91 GLY A CA 1
ATOM 727 C C . GLY A 1 91 ? -16.938 1.672 25.073 1.00 92.81 91 GLY A C 1
ATOM 728 O O . GLY A 1 91 ? -15.918 1.938 25.705 1.00 92.81 91 GLY A O 1
ATOM 729 N N . ILE A 1 92 ? -16.983 1.760 23.749 1.00 94.25 92 ILE A N 1
ATOM 730 C CA . ILE A 1 92 ? -15.882 2.258 22.923 1.00 94.25 92 ILE A CA 1
ATOM 731 C C . ILE A 1 92 ? -16.030 3.776 22.810 1.00 94.25 92 ILE A C 1
ATOM 733 O O . ILE A 1 92 ? -17.059 4.264 22.346 1.00 94.25 92 ILE A O 1
ATOM 737 N N . ASP A 1 93 ? -15.004 4.519 23.214 1.00 95.69 93 ASP A N 1
ATOM 738 C CA . ASP A 1 93 ? -14.947 5.977 23.078 1.00 95.69 93 ASP A CA 1
ATOM 739 C C . ASP A 1 93 ? -14.488 6.366 21.667 1.00 95.69 93 ASP A C 1
ATOM 741 O O . ASP A 1 93 ? -15.212 7.030 20.928 1.00 95.69 93 ASP A O 1
ATOM 745 N N . TRP A 1 94 ? -13.328 5.870 21.234 1.00 95.38 94 TRP A N 1
ATOM 746 C CA . TRP A 1 94 ? -12.846 6.056 19.866 1.00 95.38 94 TRP A CA 1
ATOM 747 C C . TRP A 1 94 ? -11.937 4.918 19.413 1.00 95.38 94 TRP A C 1
ATOM 749 O O . TRP A 1 94 ? -11.334 4.211 20.221 1.00 95.38 94 TRP A O 1
ATOM 759 N N . ILE A 1 95 ? -11.804 4.786 18.096 1.00 94.50 95 ILE A N 1
ATOM 760 C CA . ILE A 1 95 ? -10.838 3.918 17.421 1.00 94.50 95 ILE A CA 1
ATOM 761 C C . ILE A 1 95 ? -10.118 4.739 16.361 1.00 94.50 95 ILE A C 1
ATOM 763 O O . ILE A 1 95 ? -10.711 5.624 15.744 1.00 94.50 95 ILE A O 1
ATOM 767 N N . SER A 1 96 ? -8.834 4.468 16.160 1.00 94.81 96 SER A N 1
ATOM 768 C CA . SER A 1 96 ? -8.074 5.036 15.058 1.00 94.81 96 SER A CA 1
ATOM 769 C C . SER A 1 96 ? -7.281 3.974 14.318 1.00 94.81 96 SER A C 1
ATOM 771 O O . SER A 1 96 ? -6.747 3.040 14.916 1.00 94.81 96 SER A O 1
ATOM 773 N N . ILE A 1 97 ? -7.202 4.148 13.003 1.00 94.44 97 ILE A N 1
ATOM 774 C CA . ILE A 1 97 ? -6.323 3.404 12.113 1.00 94.44 97 ILE A CA 1
ATOM 775 C C . ILE A 1 97 ? -5.364 4.420 11.502 1.00 94.44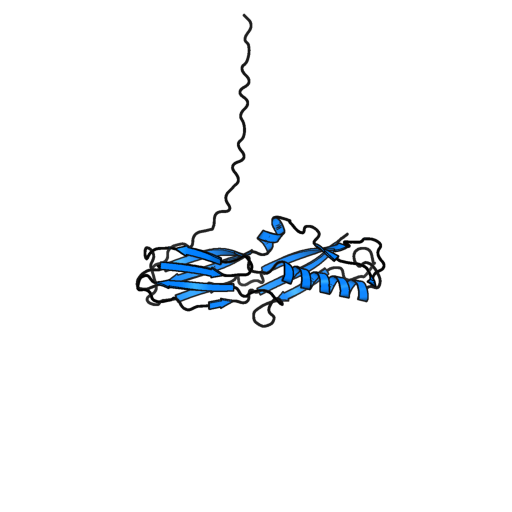 97 ILE A C 1
ATOM 777 O O . ILE A 1 97 ? -5.789 5.393 10.884 1.00 94.44 97 ILE A O 1
ATOM 781 N N . LYS A 1 98 ? -4.067 4.212 11.693 1.00 94.56 98 LYS A N 1
ATOM 782 C CA . LYS A 1 98 ? -3.001 5.011 11.096 1.00 94.56 98 LYS A CA 1
ATOM 783 C C . LYS A 1 98 ? -2.254 4.158 10.080 1.00 94.56 98 LYS A C 1
ATOM 785 O O . LYS A 1 98 ? -1.868 3.039 10.388 1.00 94.56 98 LYS A O 1
ATOM 790 N N . GLY A 1 99 ? -2.018 4.692 8.894 1.00 93.62 99 GLY A N 1
ATOM 791 C CA . GLY A 1 99 ? -1.220 4.050 7.857 1.00 93.62 99 GLY A CA 1
ATOM 792 C C . GLY A 1 99 ? -0.550 5.080 6.948 1.00 93.62 99 GLY A C 1
ATOM 793 O O . GLY A 1 99 ? -0.579 6.277 7.251 1.00 93.62 99 GLY A O 1
ATOM 794 N N . PRO A 1 100 ? 0.029 4.631 5.824 1.00 91.44 100 PRO A N 1
ATOM 795 C CA . PRO A 1 100 ? 0.688 5.496 4.844 1.00 91.44 100 PRO A CA 1
ATOM 796 C C . PRO A 1 100 ? -0.149 6.690 4.361 1.00 91.44 100 PRO A C 1
ATOM 798 O O . PRO A 1 100 ? 0.378 7.791 4.232 1.00 91.44 100 PRO A O 1
ATOM 801 N N . GLY A 1 101 ? -1.461 6.512 4.165 1.00 87.06 101 GLY A N 1
ATOM 802 C CA . GLY A 1 101 ? -2.353 7.602 3.737 1.00 87.06 101 GLY A CA 1
ATOM 803 C C . GLY A 1 101 ? -2.844 8.527 4.854 1.00 87.06 101 GLY A C 1
ATOM 804 O O . GLY A 1 101 ? -3.720 9.354 4.612 1.00 87.06 101 GLY A O 1
ATOM 805 N N . GLY A 1 102 ? -2.332 8.387 6.081 1.00 91.12 102 GLY A N 1
ATOM 806 C CA . GLY A 1 102 ? -2.706 9.217 7.225 1.00 91.12 102 GLY A CA 1
ATOM 807 C C . GLY A 1 102 ? -3.443 8.455 8.324 1.00 91.12 102 GLY A C 1
ATOM 808 O O . GLY A 1 102 ? -3.241 7.261 8.527 1.00 91.12 102 GLY A O 1
ATOM 809 N N . THR A 1 103 ? -4.251 9.173 9.107 1.00 93.00 103 THR A N 1
ATOM 810 C CA . THR A 1 103 ? -4.997 8.607 10.241 1.00 93.00 103 THR A CA 1
ATOM 811 C C . THR A 1 103 ? -6.494 8.781 10.034 1.00 93.00 103 THR A C 1
ATOM 813 O O . THR A 1 103 ? -6.976 9.903 9.915 1.00 93.00 103 THR A O 1
ATOM 816 N N . GLU A 1 104 ? -7.227 7.674 10.055 1.00 91.44 104 GLU A N 1
ATOM 817 C CA . GLU A 1 104 ? -8.682 7.644 10.145 1.00 91.44 104 GLU A CA 1
ATOM 818 C C . GLU A 1 104 ? -9.069 7.439 11.613 1.00 91.44 104 GLU A C 1
ATOM 820 O O . GLU A 1 104 ? -8.590 6.509 12.263 1.00 91.44 104 GLU A O 1
ATOM 825 N N . LYS A 1 105 ? -9.911 8.317 12.164 1.00 93.00 105 LYS A N 1
ATOM 826 C CA . LYS A 1 105 ? -10.403 8.213 13.542 1.00 93.00 105 LYS A CA 1
ATOM 827 C C . LYS A 1 105 ? -11.925 8.211 13.546 1.00 93.00 105 LYS A C 1
ATOM 829 O O . LYS A 1 105 ? -12.545 9.114 12.995 1.00 93.00 105 LYS A O 1
ATOM 834 N N . GLN A 1 106 ? -12.504 7.237 14.236 1.00 91.12 106 GLN A N 1
ATOM 835 C CA . GLN A 1 106 ? -13.934 7.146 14.488 1.00 91.12 106 GLN A CA 1
ATOM 836 C C . GLN A 1 106 ? -14.197 7.323 15.983 1.00 91.12 106 GLN A C 1
ATOM 838 O O . GLN A 1 106 ? -13.678 6.568 16.806 1.00 91.12 106 GLN A O 1
ATOM 843 N N . THR A 1 107 ? -15.022 8.307 16.328 1.00 94.19 107 THR A N 1
ATOM 844 C CA . THR A 1 107 ? -15.489 8.539 17.700 1.00 94.19 107 THR A CA 1
ATOM 845 C C . THR A 1 107 ? -16.892 7.958 17.864 1.00 94.19 107 THR A C 1
ATOM 847 O O . THR A 1 107 ? -17.757 8.155 17.013 1.00 94.19 107 THR A O 1
ATOM 850 N N . LEU A 1 108 ? -17.103 7.226 18.953 1.00 92.69 108 LEU A N 1
ATOM 851 C CA . LEU A 1 108 ? -18.328 6.503 19.295 1.00 92.69 108 LEU A CA 1
ATOM 852 C C . LEU A 1 108 ? -18.927 6.949 20.638 1.00 92.69 108 LEU A C 1
ATOM 854 O O . LEU A 1 108 ? -20.078 6.602 20.906 1.00 92.69 108 LEU A O 1
ATOM 858 N N . ASN A 1 109 ? -18.200 7.724 21.455 1.00 92.50 109 ASN A N 1
ATOM 859 C CA . ASN A 1 109 ? -18.676 8.305 22.721 1.00 92.50 109 ASN A CA 1
ATOM 860 C C . ASN A 1 109 ? -19.328 7.272 23.668 1.00 92.50 109 ASN A C 1
ATOM 862 O O . ASN A 1 109 ? -20.369 7.543 24.258 1.00 92.50 109 ASN A O 1
ATOM 866 N N . GLY A 1 110 ? -18.808 6.043 23.732 1.00 89.69 110 GLY A N 1
ATOM 867 C CA . GLY A 1 110 ? -19.339 4.976 24.592 1.00 89.69 110 GLY A CA 1
ATOM 868 C C . GLY A 1 110 ? -20.619 4.294 24.084 1.00 89.69 110 GLY A C 1
ATOM 869 O O . GLY A 1 110 ? -21.010 3.254 24.608 1.00 89.69 110 GLY A O 1
ATOM 870 N N . SER A 1 111 ? -21.244 4.793 23.009 1.00 87.94 111 SER A N 1
ATOM 871 C CA . SER A 1 111 ? -22.555 4.320 22.513 1.00 87.94 111 SER A CA 1
ATOM 872 C C . SER A 1 111 ? -22.594 2.859 22.037 1.00 87.94 111 SER A C 1
ATOM 874 O O . SER A 1 111 ? -23.670 2.294 21.800 1.00 87.94 111 SER A O 1
ATOM 876 N N . ARG A 1 112 ? -21.425 2.236 21.857 1.00 87.88 112 ARG A N 1
ATOM 877 C CA . ARG A 1 112 ? -21.258 0.859 21.383 1.00 87.88 112 ARG A CA 1
ATOM 878 C C . ARG A 1 112 ? -20.234 0.136 22.243 1.00 87.88 112 ARG A C 1
ATOM 880 O O . ARG A 1 112 ? -19.123 0.620 22.411 1.00 87.88 112 ARG A O 1
ATOM 887 N N . LYS A 1 113 ? -20.578 -1.058 22.728 1.00 91.12 113 LYS A N 1
ATOM 888 C CA . LYS A 1 113 ? -19.633 -1.933 23.443 1.00 91.12 113 LYS A CA 1
ATOM 889 C C . LYS A 1 113 ? -18.776 -2.778 22.509 1.00 91.12 113 LYS A C 1
ATOM 891 O O . LYS A 1 113 ? -17.666 -3.125 22.878 1.00 91.12 113 LYS A O 1
ATOM 896 N N . ALA A 1 114 ? -19.259 -3.074 21.307 1.00 91.69 114 ALA A N 1
ATOM 897 C CA . ALA A 1 114 ? -18.475 -3.721 20.267 1.00 91.69 114 ALA A CA 1
ATOM 898 C C . ALA A 1 114 ? -18.884 -3.247 18.876 1.00 91.69 114 ALA A C 1
ATOM 900 O O . ALA A 1 114 ? -20.023 -2.826 18.651 1.00 91.69 114 ALA A O 1
ATOM 901 N N . ILE A 1 115 ? -17.922 -3.321 17.960 1.00 90.12 115 ILE A N 1
ATOM 902 C CA . ILE A 1 115 ? -18.088 -3.045 16.537 1.00 90.12 115 ILE A CA 1
ATOM 903 C C . ILE A 1 115 ? -17.267 -4.052 15.725 1.00 90.12 115 ILE A C 1
ATOM 905 O O . ILE A 1 115 ? -16.188 -4.471 16.151 1.00 90.12 115 ILE A O 1
ATOM 909 N N . ALA A 1 116 ? -17.747 -4.408 14.542 1.00 91.25 116 ALA A N 1
ATOM 910 C CA . ALA A 1 116 ? -17.075 -5.286 13.598 1.00 91.25 116 ALA A CA 1
ATOM 911 C C . ALA A 1 116 ? -17.485 -4.946 12.164 1.00 91.25 116 ALA A C 1
ATOM 913 O O . ALA A 1 116 ? -18.651 -4.715 11.876 1.00 91.25 116 ALA A O 1
ATOM 914 N N . GLY A 1 117 ? -16.553 -4.933 11.221 1.00 88.69 117 GLY A N 1
ATOM 915 C CA . GLY A 1 117 ? -16.885 -4.699 9.821 1.00 88.69 117 GLY A CA 1
ATOM 916 C C . GLY A 1 117 ? -15.659 -4.500 8.955 1.00 88.69 117 GLY A C 1
ATOM 917 O O . GLY A 1 117 ? -14.591 -5.045 9.234 1.00 88.69 117 GLY A O 1
ATOM 918 N N . ARG A 1 118 ? -15.818 -3.731 7.877 1.00 89.94 118 ARG A N 1
ATOM 919 C CA . ARG A 1 118 ? -14.759 -3.507 6.895 1.00 89.94 118 ARG A CA 1
ATOM 920 C C . ARG A 1 118 ? -14.345 -2.045 6.858 1.00 89.94 118 ARG A C 1
ATOM 922 O O . ARG A 1 118 ? -15.208 -1.182 6.836 1.00 89.94 118 ARG A O 1
ATOM 929 N N . SER A 1 119 ? -13.044 -1.788 6.788 1.00 87.62 119 SER A N 1
ATOM 930 C CA . SER A 1 119 ? -12.492 -0.458 6.508 1.00 87.62 119 SER A CA 1
ATOM 931 C C . SER A 1 119 ? -11.589 -0.534 5.279 1.00 87.62 119 SER A C 1
ATOM 933 O O . SER A 1 119 ? -10.875 -1.519 5.088 1.00 87.62 119 SER A O 1
ATOM 935 N N . ASN A 1 120 ? -11.667 0.482 4.420 1.00 90.25 120 ASN A N 1
ATOM 936 C CA . ASN A 1 120 ? -10.858 0.597 3.212 1.00 90.25 120 ASN A CA 1
ATOM 937 C C . ASN A 1 120 ? -9.912 1.789 3.346 1.00 90.25 120 ASN A C 1
ATOM 939 O O . ASN A 1 120 ? -10.330 2.935 3.164 1.00 90.25 120 ASN A O 1
ATOM 943 N N . PHE A 1 121 ? -8.638 1.544 3.629 1.00 88.56 121 PHE A N 1
ATOM 944 C CA . PHE A 1 121 ? -7.671 2.618 3.842 1.00 88.56 121 PHE A CA 1
ATOM 945 C C . PHE A 1 121 ? -6.342 2.323 3.153 1.00 88.56 121 PHE A C 1
ATOM 947 O O . PHE A 1 121 ? -5.963 1.173 2.910 1.00 88.56 121 PHE A O 1
ATOM 954 N N . GLU A 1 122 ? -5.642 3.401 2.821 1.00 92.25 122 GLU A N 1
ATOM 955 C CA . GLU A 1 122 ? -4.364 3.363 2.127 1.00 92.25 122 GLU A CA 1
ATOM 956 C C . GLU A 1 122 ? -3.305 2.683 2.994 1.00 92.25 122 GLU A C 1
ATOM 958 O O . GLU A 1 122 ? -2.945 3.166 4.069 1.00 92.25 122 GLU A O 1
ATOM 963 N N . SER A 1 123 ? -2.843 1.529 2.520 1.00 94.25 123 SER A N 1
ATOM 964 C CA . SER A 1 123 ? -1.987 0.613 3.278 1.00 94.25 123 SER A CA 1
ATOM 965 C C . SER A 1 123 ? -0.551 0.566 2.751 1.00 94.25 123 SER A C 1
ATOM 967 O O . SER A 1 123 ? 0.274 -0.125 3.339 1.00 94.25 123 SER A O 1
ATOM 969 N N . PHE A 1 124 ? -0.243 1.300 1.674 1.00 94.44 124 PHE A N 1
ATOM 970 C CA . PHE A 1 124 ? 1.072 1.309 1.026 1.00 94.44 124 PHE A CA 1
ATOM 971 C C . PHE A 1 124 ? 1.502 2.716 0.598 1.00 94.44 124 PHE A C 1
ATOM 973 O O . PHE A 1 124 ? 0.739 3.434 -0.055 1.00 94.44 124 PHE A O 1
ATOM 980 N N . ASP A 1 125 ? 2.751 3.083 0.891 1.00 93.62 125 ASP A N 1
ATOM 981 C CA . ASP A 1 125 ? 3.343 4.355 0.464 1.00 93.62 125 ASP A CA 1
ATOM 982 C C . ASP A 1 125 ? 3.589 4.358 -1.051 1.00 93.62 125 ASP A C 1
ATOM 984 O O . ASP A 1 125 ? 4.311 3.512 -1.583 1.00 93.62 125 ASP A O 1
ATOM 988 N N . SER A 1 126 ? 3.041 5.349 -1.760 1.00 92.50 126 SER A N 1
ATOM 989 C CA . SER A 1 126 ? 3.181 5.480 -3.220 1.00 92.50 126 SER A CA 1
ATOM 990 C C . SER A 1 126 ? 4.643 5.521 -3.668 1.00 92.50 126 SER A C 1
ATOM 992 O O . SER A 1 126 ? 5.022 4.841 -4.620 1.00 92.50 126 SER A O 1
ATOM 994 N N . ASN A 1 127 ? 5.474 6.273 -2.944 1.00 93.50 127 ASN A N 1
ATOM 995 C CA . ASN A 1 127 ? 6.902 6.401 -3.220 1.00 93.50 127 ASN A CA 1
ATOM 996 C C . ASN A 1 127 ? 7.657 5.085 -2.994 1.00 93.50 127 ASN A C 1
ATOM 998 O O . ASN A 1 127 ? 8.637 4.814 -3.686 1.00 93.50 127 ASN A O 1
ATOM 1002 N N . ALA A 1 128 ? 7.238 4.263 -2.028 1.00 95.69 128 ALA A N 1
ATOM 1003 C CA . ALA A 1 128 ? 7.870 2.969 -1.779 1.00 95.69 128 ALA A CA 1
ATOM 1004 C C . ALA A 1 128 ? 7.619 2.005 -2.947 1.00 95.69 128 ALA A C 1
ATOM 1006 O O . ALA A 1 128 ? 8.567 1.409 -3.461 1.00 95.69 128 ALA A O 1
ATOM 1007 N N . LEU A 1 129 ? 6.370 1.934 -3.420 1.00 95.38 129 LEU A N 1
ATOM 1008 C CA . LEU A 1 129 ? 5.980 1.144 -4.594 1.00 95.38 129 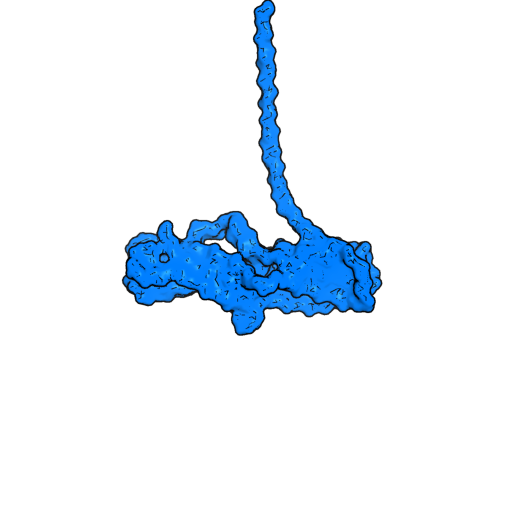LEU A CA 1
ATOM 1009 C C . LEU A 1 129 ? 6.736 1.595 -5.854 1.00 95.38 129 LEU A C 1
ATOM 1011 O O . LEU A 1 129 ? 7.356 0.774 -6.534 1.00 95.38 129 LEU A O 1
ATOM 1015 N N . ASP A 1 130 ? 6.772 2.907 -6.112 1.00 95.06 130 ASP A N 1
ATOM 1016 C CA . ASP A 1 130 ? 7.506 3.481 -7.247 1.00 95.06 130 ASP A CA 1
ATOM 1017 C C . ASP A 1 130 ? 8.984 3.125 -7.214 1.00 95.06 130 ASP A C 1
ATOM 1019 O O . ASP A 1 130 ? 9.563 2.765 -8.236 1.00 95.06 130 ASP A O 1
ATOM 1023 N N . ASN A 1 131 ? 9.614 3.239 -6.046 1.00 96.44 131 ASN A N 1
ATOM 1024 C CA . ASN A 1 131 ? 11.035 2.966 -5.916 1.00 96.44 131 ASN A CA 1
ATOM 1025 C C . ASN A 1 131 ? 11.354 1.502 -6.219 1.00 96.44 131 ASN A C 1
ATOM 1027 O O . ASN A 1 131 ? 12.349 1.246 -6.896 1.00 96.44 131 ASN A O 1
ATOM 1031 N N . VAL A 1 132 ? 10.522 0.551 -5.776 1.00 97.88 132 VAL A N 1
ATOM 1032 C CA . VAL A 1 132 ? 10.696 -0.871 -6.115 1.00 97.88 132 VAL A CA 1
ATOM 1033 C C . VAL A 1 132 ? 10.646 -1.064 -7.628 1.00 97.88 132 VAL A C 1
ATOM 1035 O O . VAL A 1 132 ? 11.606 -1.579 -8.207 1.00 97.88 132 VAL A O 1
ATOM 1038 N N . CYS A 1 133 ? 9.583 -0.592 -8.284 1.00 97.25 133 CYS A N 1
ATOM 1039 C CA . CYS A 1 133 ? 9.421 -0.817 -9.716 1.00 97.25 133 CYS A CA 1
ATOM 1040 C C . CYS A 1 133 ? 10.454 -0.056 -10.555 1.00 97.25 133 CYS A C 1
ATOM 1042 O O . CYS A 1 133 ? 11.018 -0.634 -11.478 1.00 97.25 133 CYS A O 1
ATOM 1044 N N . LYS A 1 134 ? 10.792 1.197 -10.220 1.00 97.12 134 LYS A N 1
ATOM 1045 C CA . LYS A 1 134 ? 11.824 1.971 -10.938 1.00 97.12 134 LYS A CA 1
ATOM 1046 C C . LYS A 1 134 ? 13.225 1.387 -10.745 1.00 97.12 134 LYS A C 1
ATOM 1048 O O . LYS A 1 134 ? 14.027 1.400 -11.677 1.00 97.12 134 LYS A O 1
ATOM 1053 N N . ASN A 1 135 ? 13.543 0.867 -9.554 1.00 97.50 135 ASN A N 1
ATOM 1054 C CA . ASN A 1 135 ? 14.800 0.148 -9.321 1.00 97.50 135 ASN A CA 1
ATOM 1055 C C . ASN A 1 135 ? 14.892 -1.094 -10.201 1.00 97.50 135 ASN A C 1
ATOM 1057 O O . ASN A 1 135 ? 15.912 -1.301 -10.858 1.00 97.50 135 ASN A O 1
ATOM 1061 N N . TRP A 1 136 ? 13.824 -1.887 -10.233 1.00 97.81 136 TRP A N 1
ATOM 1062 C CA . TRP A 1 136 ? 13.759 -3.062 -11.084 1.00 97.81 136 TRP A CA 1
ATOM 1063 C C . TRP A 1 136 ? 13.838 -2.705 -12.571 1.00 97.81 136 TRP A C 1
ATOM 1065 O O . TRP A 1 136 ? 14.641 -3.304 -13.273 1.00 97.81 136 TRP A O 1
ATOM 1075 N N . ALA A 1 137 ? 13.104 -1.693 -13.037 1.00 97.44 137 ALA A N 1
ATOM 1076 C CA . ALA A 1 137 ? 13.125 -1.254 -14.430 1.00 97.44 137 ALA A CA 1
ATOM 1077 C C . ALA A 1 137 ? 14.541 -0.880 -14.895 1.00 97.44 137 ALA A C 1
ATOM 1079 O O . ALA A 1 137 ? 14.986 -1.310 -15.959 1.00 97.44 137 ALA A O 1
ATOM 1080 N N . ARG A 1 138 ? 15.304 -0.161 -14.056 1.00 96.62 138 ARG A N 1
ATOM 1081 C CA . ARG A 1 138 ? 16.722 0.140 -14.319 1.00 96.62 138 ARG A CA 1
ATOM 1082 C C . ARG A 1 138 ? 17.578 -1.121 -14.433 1.00 96.62 138 ARG A C 1
ATOM 1084 O O . ARG A 1 138 ? 18.392 -1.209 -15.346 1.00 96.62 138 ARG A O 1
ATOM 1091 N N . GLN A 1 139 ? 17.394 -2.089 -13.536 1.00 96.12 139 GLN A N 1
ATOM 1092 C CA . GLN A 1 139 ? 18.122 -3.364 -13.582 1.00 96.12 139 GLN A CA 1
ATOM 1093 C C . GLN A 1 139 ? 17.748 -4.183 -14.824 1.00 96.12 139 GLN A C 1
ATOM 1095 O O . GLN A 1 139 ? 18.632 -4.709 -15.490 1.00 96.12 139 GLN A O 1
ATOM 1100 N N . ALA A 1 140 ? 16.459 -4.246 -15.166 1.00 95.94 140 ALA A N 1
ATOM 1101 C CA . ALA A 1 140 ? 15.956 -4.938 -16.348 1.00 95.94 140 ALA A CA 1
ATOM 1102 C C . ALA A 1 140 ? 16.511 -4.317 -17.638 1.00 95.94 140 ALA A C 1
ATOM 1104 O O . ALA A 1 140 ? 17.016 -5.039 -18.488 1.00 95.94 140 ALA A O 1
ATOM 1105 N N . THR A 1 141 ? 16.520 -2.983 -17.735 1.00 95.81 141 THR A N 1
ATOM 1106 C CA . THR A 1 141 ? 17.124 -2.239 -18.857 1.00 95.81 141 THR A CA 1
ATOM 1107 C C . THR A 1 141 ? 18.615 -2.555 -18.997 1.00 95.81 141 THR A C 1
ATOM 1109 O O . THR A 1 141 ? 19.107 -2.828 -20.086 1.00 95.81 141 THR A O 1
ATOM 1112 N N . GLN A 1 142 ? 19.356 -2.551 -17.884 1.00 93.56 142 GLN A N 1
ATOM 1113 C CA . GLN A 1 142 ? 20.788 -2.858 -17.895 1.00 93.56 142 GLN A CA 1
ATOM 1114 C C . GLN A 1 142 ? 21.079 -4.308 -18.292 1.00 93.56 142 GLN A C 1
ATOM 1116 O O . GLN A 1 142 ? 22.043 -4.544 -19.013 1.00 93.56 142 GLN A O 1
ATOM 1121 N N . ALA A 1 143 ? 20.263 -5.257 -17.829 1.00 93.81 143 ALA A N 1
ATOM 1122 C CA . ALA A 1 143 ? 20.409 -6.673 -18.153 1.00 93.81 143 ALA A CA 1
ATOM 1123 C C . ALA A 1 143 ? 20.025 -6.986 -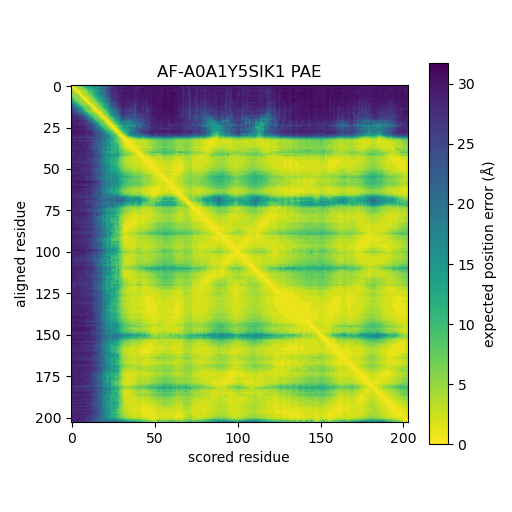19.608 1.00 93.81 143 ALA A C 1
ATOM 1125 O O . ALA A 1 143 ? 20.682 -7.799 -20.247 1.00 93.81 143 ALA A O 1
ATOM 1126 N N . CYS A 1 144 ? 18.984 -6.326 -20.119 1.00 94.12 144 CYS A N 1
ATOM 1127 C CA . CYS A 1 144 ? 18.528 -6.416 -21.506 1.00 94.12 144 CYS A CA 1
ATOM 1128 C C . CYS A 1 144 ? 19.551 -5.803 -22.477 1.00 94.12 144 CYS A C 1
ATOM 1130 O O . CYS A 1 144 ? 19.781 -6.328 -23.558 1.00 94.12 144 CYS A O 1
ATOM 1132 N N . GLY A 1 145 ? 20.205 -4.705 -22.079 1.00 92.75 145 GLY A N 1
ATOM 1133 C CA . GLY A 1 145 ? 21.141 -3.979 -22.939 1.00 92.75 145 GLY A CA 1
ATOM 1134 C C . GLY A 1 145 ? 20.460 -3.051 -23.950 1.00 92.75 145 GLY A C 1
ATOM 1135 O O . GLY A 1 145 ? 21.160 -2.367 -24.690 1.00 92.75 145 GLY A O 1
ATOM 1136 N N . GLU A 1 146 ? 19.128 -2.980 -23.936 1.00 92.00 146 GLU A N 1
ATOM 1137 C CA . GLU A 1 146 ? 18.270 -2.080 -24.712 1.00 92.00 146 GLU A CA 1
ATOM 1138 C C . GLU A 1 146 ? 17.008 -1.698 -23.906 1.00 92.00 146 GLU A C 1
ATOM 1140 O O . GLU A 1 146 ? 16.910 -2.022 -22.719 1.00 92.00 146 GLU A O 1
ATOM 1145 N N . ASP A 1 147 ? 16.066 -0.969 -24.514 1.00 92.06 147 ASP A N 1
ATOM 1146 C CA . ASP A 1 147 ? 14.765 -0.676 -23.901 1.00 92.06 147 ASP A CA 1
ATOM 1147 C C . ASP A 1 147 ? 13.901 -1.957 -23.850 1.00 92.06 147 ASP A C 1
ATOM 1149 O O . ASP A 1 147 ? 13.508 -2.470 -24.904 1.00 92.06 147 ASP A O 1
ATOM 1153 N N . PRO A 1 148 ? 13.557 -2.476 -22.652 1.00 90.81 148 PRO A N 1
ATOM 1154 C CA . PRO A 1 148 ? 12.800 -3.721 -22.519 1.00 90.81 148 PRO A CA 1
ATOM 1155 C C . PRO A 1 148 ? 11.371 -3.676 -23.074 1.00 90.81 148 PRO A C 1
ATOM 1157 O O . PRO A 1 148 ? 10.736 -4.723 -23.164 1.00 90.81 148 PRO A O 1
ATOM 1160 N N . THR A 1 149 ? 10.832 -2.495 -23.391 1.00 90.25 149 THR A N 1
ATOM 1161 C CA . THR A 1 149 ? 9.478 -2.362 -23.960 1.00 90.25 149 THR A CA 1
ATOM 1162 C C . THR A 1 149 ? 9.420 -2.704 -25.448 1.00 90.25 149 THR A C 1
ATOM 1164 O O . THR A 1 149 ? 8.348 -3.028 -25.956 1.00 90.25 149 THR A O 1
ATOM 1167 N N . ILE A 1 150 ? 10.566 -2.667 -26.135 1.00 87.19 150 ILE A N 1
ATOM 1168 C CA . ILE A 1 150 ? 10.698 -2.943 -27.573 1.00 87.19 150 ILE A CA 1
ATOM 1169 C C . ILE A 1 150 ? 11.700 -4.066 -27.877 1.00 87.19 150 ILE A C 1
ATOM 1171 O O . ILE A 1 150 ? 11.612 -4.682 -28.939 1.00 87.19 150 ILE A O 1
ATOM 1175 N N . GLY A 1 151 ? 12.628 -4.347 -26.956 1.00 80.94 151 GLY A N 1
ATOM 1176 C CA . GLY A 1 151 ? 13.663 -5.365 -27.113 1.00 80.94 151 GLY A CA 1
ATOM 1177 C C . GLY A 1 151 ? 13.095 -6.790 -27.095 1.00 80.94 151 GLY A C 1
ATOM 1178 O O . GLY A 1 151 ? 12.487 -7.196 -26.095 1.00 80.94 151 GLY A O 1
ATOM 1179 N N . PRO A 1 152 ? 13.271 -7.588 -28.164 1.00 84.00 152 PRO A N 1
ATOM 1180 C CA . PRO A 1 152 ? 12.773 -8.956 -28.197 1.00 84.00 152 PRO A CA 1
ATOM 1181 C C . PRO A 1 152 ? 13.477 -9.819 -27.141 1.00 84.00 152 PRO A C 1
ATOM 1183 O O . PRO A 1 152 ? 14.699 -9.847 -27.039 1.00 84.00 152 PRO A O 1
ATOM 1186 N N . GLY A 1 153 ? 12.695 -10.567 -26.361 1.00 87.25 153 GLY A N 1
ATOM 1187 C CA . GLY A 1 153 ? 13.224 -11.473 -25.334 1.00 87.25 153 GLY A CA 1
ATOM 1188 C C . GLY A 1 153 ? 13.617 -10.799 -24.015 1.00 87.25 153 GLY A C 1
ATOM 1189 O O . GLY A 1 153 ? 14.049 -11.492 -23.092 1.00 87.25 153 GLY A O 1
ATOM 1190 N N . CYS A 1 154 ? 13.430 -9.485 -23.879 1.00 93.62 154 CYS A N 1
ATOM 1191 C CA . CYS A 1 154 ? 13.673 -8.793 -22.621 1.00 93.62 154 CYS A CA 1
ATOM 1192 C C . CYS A 1 154 ? 12.522 -8.975 -21.626 1.00 93.62 154 CYS A C 1
ATOM 1194 O O . CYS A 1 154 ? 11.342 -8.946 -21.973 1.00 93.62 154 CYS A O 1
ATOM 1196 N N . VAL A 1 155 ? 12.870 -9.159 -20.350 1.00 94.81 155 VAL A N 1
ATOM 1197 C CA . VAL A 1 155 ? 11.879 -9.269 -19.274 1.00 94.81 155 VAL A CA 1
ATOM 1198 C C . VAL A 1 155 ? 11.277 -7.892 -19.011 1.00 94.81 155 VAL A C 1
ATOM 1200 O O . VAL A 1 155 ? 11.950 -7.003 -18.491 1.00 94.81 155 VAL A O 1
ATOM 1203 N N . ASN A 1 156 ? 9.995 -7.742 -19.328 1.00 95.44 156 ASN A N 1
ATOM 1204 C CA . ASN A 1 156 ? 9.239 -6.498 -19.178 1.00 95.44 156 ASN A CA 1
ATOM 1205 C C . ASN A 1 156 ? 8.195 -6.546 -18.051 1.00 95.44 156 ASN A C 1
ATOM 1207 O O . ASN A 1 156 ? 7.468 -5.577 -17.852 1.00 95.44 156 ASN A O 1
ATOM 1211 N N . GLN A 1 157 ? 8.127 -7.634 -17.280 1.00 97.12 157 GLN A N 1
ATOM 1212 C CA . GLN A 1 157 ? 7.244 -7.748 -16.120 1.00 97.12 157 GLN A CA 1
ATOM 1213 C C . GLN A 1 157 ? 7.893 -8.532 -14.978 1.00 97.12 157 GLN A C 1
ATOM 1215 O O . GLN A 1 157 ? 8.654 -9.476 -15.213 1.00 97.12 157 GLN A O 1
ATOM 1220 N N . LYS A 1 158 ? 7.599 -8.150 -13.732 1.00 98.00 158 LYS A N 1
ATOM 1221 C CA . LYS A 1 158 ? 8.043 -8.874 -12.534 1.00 98.00 158 LYS A CA 1
ATOM 1222 C C . LYS A 1 158 ? 7.123 -8.617 -11.347 1.00 98.00 158 LYS A C 1
ATOM 1224 O O . LYS A 1 158 ? 6.800 -7.469 -11.057 1.00 98.00 158 LYS A O 1
ATOM 1229 N N . THR A 1 159 ? 6.811 -9.675 -10.603 1.00 98.25 159 THR A N 1
ATOM 1230 C CA . THR A 1 159 ? 6.048 -9.593 -9.351 1.00 98.25 159 THR A CA 1
ATOM 1231 C C . THR A 1 159 ? 6.962 -9.723 -8.135 1.00 98.25 159 THR A C 1
ATOM 1233 O O . THR A 1 159 ? 7.841 -10.586 -8.085 1.00 98.25 159 THR A O 1
ATOM 1236 N N . PHE A 1 160 ? 6.747 -8.860 -7.145 1.00 98.19 160 PHE A N 1
ATOM 1237 C CA . PHE A 1 160 ? 7.414 -8.860 -5.848 1.00 98.19 160 PHE A CA 1
ATOM 1238 C C . PHE A 1 160 ? 6.399 -9.140 -4.743 1.00 98.19 160 PHE A C 1
ATOM 1240 O O . PHE A 1 160 ? 5.332 -8.533 -4.723 1.00 98.19 160 PHE A O 1
ATOM 1247 N N . HIS A 1 161 ? 6.756 -10.006 -3.796 1.00 97.81 161 HIS A N 1
ATOM 1248 C CA . HIS A 1 161 ? 5.921 -10.296 -2.633 1.00 97.81 161 HIS A CA 1
ATOM 1249 C C . HIS A 1 161 ? 6.500 -9.648 -1.375 1.00 97.81 161 HIS A C 1
ATOM 1251 O O . HIS A 1 161 ? 7.670 -9.852 -1.031 1.00 97.81 161 HIS A O 1
ATOM 1257 N N . PHE A 1 162 ? 5.658 -8.894 -0.674 1.00 97.50 162 PHE A N 1
ATOM 1258 C CA . PHE A 1 162 ? 5.975 -8.258 0.599 1.00 97.50 162 PHE A CA 1
ATOM 1259 C C . PHE A 1 162 ? 5.006 -8.711 1.687 1.00 97.50 162 PHE A C 1
ATOM 1261 O O . PHE A 1 162 ? 3.863 -9.077 1.419 1.00 97.50 162 PHE A O 1
ATOM 1268 N N . GLY A 1 163 ? 5.464 -8.676 2.934 1.00 95.94 163 GLY A N 1
ATOM 1269 C CA . GLY A 1 163 ? 4.686 -9.074 4.101 1.00 95.94 163 GLY A CA 1
ATOM 1270 C C . GLY A 1 163 ? 5.503 -8.986 5.390 1.00 95.94 163 GLY A C 1
ATOM 1271 O O . GLY A 1 163 ? 6.581 -8.397 5.389 1.00 95.94 163 GLY A O 1
ATOM 1272 N N . PRO A 1 164 ? 5.040 -9.590 6.498 1.00 93.56 164 PRO A N 1
ATOM 1273 C CA . PRO A 1 164 ? 5.685 -9.462 7.809 1.00 93.56 164 PRO A CA 1
ATOM 1274 C C . PRO A 1 164 ? 7.176 -9.828 7.847 1.00 93.56 164 PRO A C 1
ATOM 1276 O O . PRO A 1 164 ? 7.939 -9.168 8.543 1.00 93.56 164 PRO A O 1
ATOM 1279 N N . ASN A 1 165 ? 7.598 -10.828 7.067 1.00 94.69 165 ASN A N 1
ATOM 1280 C CA . ASN A 1 165 ? 8.995 -11.282 7.013 1.00 94.69 165 ASN A CA 1
ATOM 1281 C C . ASN A 1 165 ? 9.844 -10.538 5.964 1.00 94.69 165 ASN A C 1
ATOM 1283 O O . ASN A 1 165 ? 11.063 -10.665 5.962 1.00 94.69 165 ASN A O 1
ATOM 1287 N N . ASN A 1 166 ? 9.206 -9.791 5.060 1.00 96.31 166 ASN A N 1
ATOM 1288 C CA . ASN A 1 166 ? 9.849 -9.010 4.003 1.00 96.31 166 ASN A CA 1
ATOM 1289 C C . ASN A 1 166 ? 9.005 -7.750 3.742 1.00 96.31 166 ASN A C 1
ATOM 1291 O O . ASN A 1 166 ? 8.200 -7.739 2.806 1.00 96.31 166 ASN A O 1
ATOM 1295 N N . PRO A 1 167 ? 9.069 -6.731 4.617 1.00 95.38 167 PRO A N 1
ATOM 1296 C CA . PRO A 1 167 ? 8.208 -5.558 4.511 1.00 95.38 167 PRO A CA 1
ATOM 1297 C C . PRO A 1 167 ? 8.517 -4.756 3.245 1.00 95.38 167 PRO A C 1
ATOM 1299 O O . PRO A 1 167 ? 9.659 -4.724 2.786 1.00 95.38 167 PRO A O 1
ATOM 1302 N N . LEU A 1 168 ? 7.514 -4.050 2.710 1.00 96.50 168 LEU A N 1
ATOM 1303 C CA . LEU A 1 168 ? 7.732 -3.089 1.629 1.00 96.50 168 LEU A CA 1
ATOM 1304 C C . LEU A 1 168 ? 8.728 -2.012 2.112 1.00 96.50 168 LEU A C 1
ATOM 1306 O O . LEU A 1 168 ? 8.427 -1.303 3.080 1.00 96.50 168 LEU A O 1
ATOM 1310 N N . PRO A 1 169 ? 9.913 -1.872 1.487 1.00 93.94 169 PRO A N 1
ATOM 1311 C CA . PRO A 1 169 ? 10.950 -0.988 2.002 1.00 93.94 169 PRO A CA 1
ATOM 1312 C C . PRO A 1 169 ? 10.482 0.462 2.079 1.00 93.94 169 PRO A C 1
ATOM 1314 O O . PRO A 1 169 ? 9.939 0.995 1.115 1.00 93.94 169 PRO A O 1
ATOM 1317 N N . ARG A 1 170 ? 10.759 1.120 3.211 1.00 91.81 170 ARG A N 1
ATOM 1318 C CA . ARG A 1 170 ? 10.371 2.519 3.482 1.00 91.81 170 ARG A CA 1
ATOM 1319 C C . ARG A 1 170 ? 8.859 2.773 3.463 1.00 91.81 170 ARG A C 1
ATOM 1321 O O . ARG A 1 170 ? 8.465 3.933 3.387 1.00 91.81 170 ARG A O 1
ATOM 1328 N N . SER A 1 171 ? 8.034 1.729 3.548 1.00 92.38 171 SER A N 1
ATOM 1329 C CA . SER A 1 171 ? 6.604 1.893 3.778 1.00 92.38 171 SER A CA 1
ATOM 1330 C C . SER A 1 171 ? 6.285 1.859 5.272 1.00 92.38 171 SER A C 1
ATOM 1332 O O . SER A 1 171 ? 6.886 1.084 6.019 1.00 92.38 171 SER A O 1
ATOM 1334 N N . GLN A 1 172 ? 5.362 2.705 5.723 1.00 92.06 172 GLN A N 1
ATOM 1335 C CA . GLN A 1 172 ? 4.884 2.695 7.102 1.00 92.06 172 GLN A CA 1
ATOM 1336 C C . GLN A 1 172 ? 4.006 1.467 7.363 1.00 92.06 172 GLN A C 1
ATOM 1338 O O . GLN A 1 172 ? 3.248 1.023 6.502 1.00 92.06 172 GLN A O 1
ATOM 1343 N N . VAL A 1 173 ? 4.079 0.939 8.585 1.00 94.12 173 VAL A N 1
ATOM 1344 C CA . VAL A 1 173 ? 3.138 -0.089 9.042 1.00 94.12 173 VAL A CA 1
ATOM 1345 C C . VAL A 1 173 ? 1.747 0.505 9.229 1.00 94.12 173 VAL A C 1
ATOM 1347 O O . VAL A 1 173 ? 1.575 1.706 9.448 1.00 94.12 173 VAL A O 1
ATOM 1350 N N . VAL A 1 174 ? 0.752 -0.371 9.211 1.00 94.88 174 VAL A N 1
ATOM 1351 C CA . VAL A 1 174 ? -0.601 -0.041 9.636 1.00 94.88 174 VAL A CA 1
ATOM 1352 C C . VAL A 1 174 ? -0.694 -0.223 11.136 1.00 94.88 174 VAL A C 1
ATOM 1354 O O . VAL A 1 174 ? -0.339 -1.265 11.673 1.00 94.88 174 VAL A O 1
ATOM 1357 N N . GLU A 1 175 ? -1.234 0.765 11.817 1.00 95.12 175 GLU A N 1
ATOM 1358 C CA . GLU A 1 175 ? -1.440 0.757 13.247 1.00 95.12 175 GLU A CA 1
ATOM 1359 C C . GLU A 1 175 ? -2.909 0.952 13.579 1.00 95.12 175 GLU A C 1
ATOM 1361 O O . GLU A 1 175 ? -3.575 1.802 12.998 1.00 95.12 175 GLU A O 1
ATOM 1366 N N . VAL A 1 176 ? -3.400 0.199 14.557 1.00 94.62 176 VAL A N 1
ATOM 1367 C CA . VAL A 1 176 ? -4.736 0.386 15.109 1.00 94.62 176 VAL A CA 1
ATOM 1368 C C . VAL A 1 176 ? -4.651 0.604 16.614 1.00 94.62 176 VAL A C 1
ATOM 1370 O O . VAL A 1 176 ? -3.945 -0.111 17.332 1.00 94.62 176 VAL A O 1
ATOM 1373 N N . ASN A 1 177 ? -5.386 1.611 17.071 1.00 95.19 177 ASN A N 1
ATOM 1374 C CA . ASN A 1 177 ? -5.501 2.019 18.462 1.00 95.19 177 ASN A CA 1
ATOM 1375 C C . ASN A 1 177 ? -6.966 2.288 18.804 1.00 95.19 177 ASN A C 1
ATOM 1377 O O . ASN A 1 177 ? -7.804 2.485 17.926 1.00 95.19 177 ASN A O 1
ATOM 1381 N N . GLY A 1 178 ? -7.269 2.361 20.092 1.00 95.44 178 GLY A N 1
ATOM 1382 C CA . GLY A 1 178 ? -8.574 2.807 20.548 1.00 95.44 178 GLY A CA 1
ATOM 1383 C C . GLY A 1 178 ? -8.601 3.068 22.041 1.00 95.44 178 GLY A C 1
ATOM 1384 O O . GLY A 1 178 ? -7.634 2.789 22.753 1.00 95.44 178 GLY A O 1
ATOM 1385 N N . ARG A 1 179 ? -9.730 3.585 22.509 1.00 96.44 179 ARG A N 1
ATOM 1386 C CA . ARG A 1 179 ? -9.986 3.889 23.914 1.00 96.44 179 ARG A CA 1
ATOM 1387 C C . ARG A 1 179 ? -11.407 3.490 24.280 1.00 96.44 179 ARG A C 1
ATOM 1389 O O . ARG A 1 179 ? -12.325 3.650 23.476 1.00 96.44 179 ARG A O 1
ATOM 1396 N N . CYS A 1 180 ? -11.574 2.990 25.493 1.00 95.38 180 CYS A N 1
ATOM 1397 C CA . CYS A 1 180 ? -12.860 2.703 26.099 1.00 95.38 180 CYS A CA 1
ATOM 1398 C C . CYS A 1 180 ? -13.353 3.899 26.932 1.00 95.38 180 CYS A C 1
ATOM 1400 O O . CYS A 1 180 ? -12.563 4.719 27.397 1.00 95.38 180 CYS A O 1
ATOM 1402 N N . GLU A 1 181 ? -14.660 3.983 27.162 1.00 94.69 181 GLU A N 1
ATOM 1403 C CA . GLU A 1 181 ? -15.329 5.101 27.848 1.00 94.69 181 GLU A CA 1
ATOM 1404 C C . GLU A 1 181 ? -14.792 5.350 29.266 1.00 94.69 181 GLU A C 1
ATOM 1406 O O . GLU A 1 181 ? -14.607 6.489 29.681 1.00 94.69 181 GLU A O 1
ATOM 1411 N N . ASN A 1 182 ? -14.433 4.286 29.988 1.00 90.88 182 ASN A N 1
ATOM 1412 C CA . ASN A 1 182 ? -13.812 4.375 31.318 1.00 90.88 182 ASN A CA 1
ATOM 1413 C C . ASN A 1 182 ? -12.373 4.935 31.305 1.00 90.88 182 ASN A C 1
ATOM 1415 O O . ASN A 1 182 ? -11.689 4.915 32.326 1.00 90.88 182 ASN A O 1
ATOM 1419 N N . GLY A 1 183 ? -11.879 5.367 30.146 1.00 89.31 183 GLY A N 1
ATOM 1420 C CA . GLY A 1 183 ? -10.564 5.953 29.963 1.00 89.31 183 GLY A CA 1
ATOM 1421 C C . GLY A 1 183 ? -9.453 4.956 29.639 1.00 89.31 183 GLY A C 1
ATOM 1422 O O . GLY A 1 183 ? -8.375 5.408 29.255 1.00 89.31 183 GLY A O 1
ATOM 1423 N N . SER A 1 184 ? -9.703 3.647 29.745 1.00 91.81 184 SER A N 1
ATOM 1424 C CA . SER A 1 184 ? -8.713 2.610 29.422 1.00 91.81 184 SER A CA 1
ATOM 1425 C C . SER A 1 184 ? -8.419 2.546 27.920 1.00 91.81 184 SER A C 1
ATOM 1427 O O . SER A 1 184 ? -9.298 2.775 27.090 1.00 91.81 184 SER A O 1
ATOM 1429 N N . ASN A 1 185 ? -7.171 2.252 27.553 1.00 93.62 185 ASN A N 1
ATOM 1430 C CA . ASN A 1 185 ? -6.776 2.114 26.152 1.00 93.62 185 ASN A CA 1
ATOM 1431 C C . ASN A 1 185 ? -6.952 0.669 25.684 1.00 93.62 185 ASN A C 1
ATOM 1433 O O . ASN A 1 185 ? -6.577 -0.270 26.388 1.00 93.62 185 ASN A O 1
ATOM 1437 N N . LEU A 1 186 ? -7.446 0.502 24.458 1.00 92.62 186 LEU A N 1
ATOM 1438 C CA . LEU A 1 186 ? -7.376 -0.780 23.769 1.00 92.62 186 LEU A CA 1
ATOM 1439 C C . LEU A 1 186 ? -5.913 -1.100 23.420 1.00 92.62 186 LEU A C 1
ATOM 1441 O O . LEU A 1 186 ? -5.124 -0.181 23.178 1.00 92.62 186 LEU A O 1
ATOM 1445 N N . PRO A 1 187 ? -5.526 -2.387 23.358 1.00 89.69 187 PRO A N 1
ATOM 1446 C CA . PRO A 1 187 ? -4.162 -2.765 23.009 1.00 89.69 187 PRO A CA 1
ATOM 1447 C C . PRO A 1 187 ? -3.762 -2.226 21.632 1.00 89.69 187 PRO A C 1
ATOM 1449 O O . PRO A 1 187 ? -4.374 -2.581 20.629 1.00 89.69 187 PRO A O 1
ATOM 1452 N N . ARG A 1 188 ? -2.697 -1.427 21.562 1.00 93.00 188 ARG A N 1
ATOM 1453 C CA . ARG A 1 188 ? -2.110 -0.995 20.286 1.00 93.00 188 ARG A CA 1
ATOM 1454 C C . ARG A 1 188 ? -1.651 -2.204 19.478 1.00 93.00 188 ARG A C 1
ATOM 1456 O O . ARG A 1 188 ? -0.970 -3.085 20.009 1.00 93.00 188 ARG A O 1
ATOM 1463 N N . ARG A 1 189 ? -1.987 -2.242 18.188 1.00 94.88 189 ARG A N 1
ATOM 1464 C CA . ARG A 1 189 ? -1.529 -3.291 17.263 1.00 94.88 189 ARG A CA 1
ATOM 1465 C C . ARG A 1 189 ? -0.924 -2.672 16.014 1.00 94.88 189 ARG A C 1
ATOM 1467 O O . ARG A 1 189 ? -1.436 -1.680 15.508 1.00 94.88 189 ARG A O 1
ATOM 1474 N N . GLN A 1 190 ? 0.143 -3.288 15.520 1.00 95.19 190 GLN A N 1
ATOM 1475 C CA . GLN A 1 190 ? 0.803 -2.920 14.273 1.00 95.19 190 GLN A CA 1
ATOM 1476 C C . GLN A 1 190 ? 0.782 -4.105 13.313 1.00 95.19 190 GLN A C 1
ATOM 1478 O O . GLN A 1 190 ? 0.907 -5.257 13.731 1.00 95.19 190 GLN A O 1
ATOM 1483 N N . TYR A 1 191 ? 0.615 -3.805 12.032 1.00 94.44 191 TYR A N 1
ATOM 1484 C CA . TYR A 1 191 ? 0.456 -4.765 10.957 1.00 94.44 191 TYR A CA 1
ATOM 1485 C C . TYR A 1 191 ? 1.313 -4.342 9.770 1.00 94.44 191 TYR A C 1
ATOM 1487 O O . TYR A 1 191 ? 1.173 -3.234 9.252 1.00 94.44 191 TYR A O 1
ATOM 1495 N N . THR A 1 192 ? 2.164 -5.254 9.311 1.00 95.88 192 THR A N 1
ATOM 1496 C CA . THR A 1 192 ? 2.826 -5.152 8.008 1.00 95.88 192 THR A CA 1
ATOM 1497 C C . THR A 1 192 ? 1.907 -5.786 6.966 1.00 95.88 192 THR A C 1
ATOM 1499 O O . THR A 1 192 ? 1.714 -7.007 7.015 1.00 95.88 192 THR A O 1
ATOM 1502 N N . PRO A 1 193 ? 1.308 -5.008 6.049 1.00 94.88 193 PRO A N 1
ATOM 1503 C CA . PRO A 1 193 ? 0.388 -5.555 5.063 1.00 94.88 193 PRO A CA 1
ATOM 1504 C C . PRO A 1 193 ? 1.115 -6.462 4.068 1.00 94.88 193 PRO A C 1
ATOM 1506 O O . PRO A 1 193 ? 2.288 -6.255 3.754 1.00 94.88 193 PRO A O 1
ATOM 1509 N N . ARG A 1 194 ? 0.403 -7.466 3.559 1.00 96.25 194 ARG A N 1
ATOM 1510 C CA . ARG A 1 194 ? 0.876 -8.354 2.498 1.00 96.25 194 ARG A CA 1
ATOM 1511 C C . ARG A 1 194 ? 0.520 -7.806 1.126 1.00 96.25 194 ARG A C 1
ATOM 1513 O O . ARG A 1 194 ? -0.613 -7.369 0.919 1.00 96.25 194 ARG A O 1
ATOM 1520 N N . LEU A 1 195 ? 1.465 -7.864 0.203 1.00 96.75 195 LEU A N 1
ATOM 1521 C CA . LEU A 1 195 ? 1.381 -7.227 -1.106 1.00 96.75 195 LEU A CA 1
ATOM 1522 C C . LEU A 1 195 ? 2.025 -8.114 -2.162 1.00 96.75 195 LEU A C 1
ATOM 1524 O O . LEU A 1 195 ? 3.158 -8.549 -1.974 1.00 96.75 195 LEU A O 1
ATOM 1528 N N . ALA A 1 196 ? 1.338 -8.284 -3.285 1.00 97.56 196 ALA A N 1
ATOM 1529 C CA . ALA A 1 196 ? 1.911 -8.723 -4.545 1.00 97.56 196 ALA A CA 1
ATOM 1530 C C . ALA A 1 196 ? 1.996 -7.493 -5.465 1.00 97.56 196 ALA A C 1
ATOM 1532 O O . ALA A 1 196 ? 0.991 -7.033 -6.003 1.00 97.56 196 ALA A O 1
ATOM 1533 N N . LEU A 1 197 ? 3.192 -6.913 -5.581 1.00 97.50 197 LEU A N 1
ATOM 1534 C CA . LEU A 1 197 ? 3.460 -5.764 -6.443 1.00 97.50 197 LEU A CA 1
ATOM 1535 C C . LEU A 1 197 ? 3.954 -6.261 -7.793 1.00 97.50 197 LEU A C 1
ATOM 1537 O O . LEU A 1 197 ? 5.087 -6.730 -7.904 1.00 97.50 197 LEU A O 1
ATOM 1541 N N . GLU A 1 198 ? 3.121 -6.131 -8.811 1.00 97.31 198 GLU A N 1
ATOM 1542 C CA . GLU A 1 198 ? 3.504 -6.385 -10.188 1.00 97.31 198 GLU A CA 1
ATOM 1543 C C . GLU A 1 198 ? 4.007 -5.093 -10.832 1.00 97.31 198 GLU A C 1
ATOM 1545 O O . GLU A 1 198 ? 3.293 -4.098 -10.912 1.00 97.31 198 GLU A O 1
ATOM 1550 N N . CYS A 1 199 ? 5.245 -5.108 -11.306 1.00 97.50 199 CYS A N 1
ATOM 1551 C CA . CYS A 1 199 ? 5.819 -4.032 -12.094 1.00 97.50 199 CYS A CA 1
ATOM 1552 C C . CYS A 1 199 ? 5.773 -4.431 -13.573 1.00 97.50 199 CYS A C 1
ATOM 1554 O O . CYS A 1 199 ? 6.275 -5.501 -13.925 1.00 97.50 199 CYS A O 1
ATOM 1556 N N . ARG A 1 200 ? 5.211 -3.576 -14.433 1.00 96.81 200 AR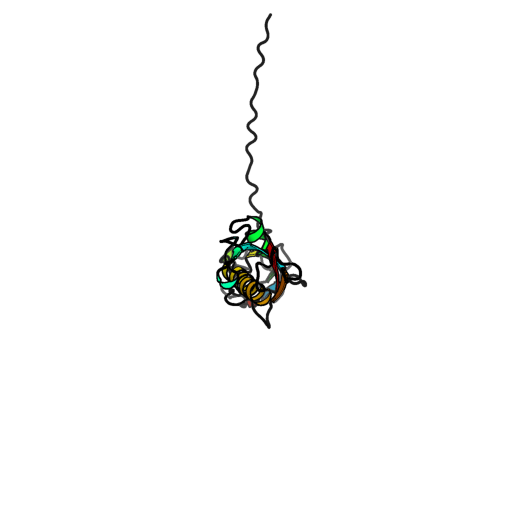G A N 1
ATOM 1557 C CA . ARG A 1 200 ? 5.139 -3.776 -15.892 1.00 96.81 200 ARG A CA 1
ATOM 1558 C C . ARG A 1 200 ? 5.817 -2.626 -16.619 1.00 96.81 200 ARG A C 1
ATOM 1560 O O . ARG A 1 200 ? 5.584 -1.475 -16.267 1.00 96.81 200 ARG A O 1
ATOM 1567 N N . LEU A 1 201 ? 6.649 -2.930 -17.606 1.00 96.06 201 LEU A N 1
ATOM 1568 C CA . LEU A 1 201 ? 7.250 -1.955 -18.513 1.00 96.06 201 LEU A CA 1
ATOM 1569 C C . LEU A 1 201 ? 6.404 -1.923 -19.789 1.00 96.06 201 LEU A C 1
ATOM 1571 O O . LEU A 1 201 ? 6.234 -2.951 -20.442 1.00 96.06 201 LEU A O 1
ATOM 1575 N N . GLU A 1 202 ? 5.862 -0.756 -20.117 1.00 91.88 202 GLU A N 1
ATOM 1576 C CA . GLU A 1 202 ? 4.967 -0.516 -21.252 1.00 91.88 202 GLU A CA 1
ATOM 1577 C C . GLU A 1 202 ? 5.474 0.703 -22.048 1.00 91.88 202 GLU A C 1
ATOM 1579 O O . GLU A 1 202 ? 6.111 1.596 -21.479 1.00 91.88 202 GLU A O 1
ATOM 1584 N N . ASN A 1 203 ? 5.226 0.710 -23.362 1.00 83.12 203 ASN A N 1
ATOM 1585 C CA . ASN A 1 203 ? 5.604 1.790 -24.285 1.00 83.12 203 ASN A CA 1
ATOM 1586 C C . ASN A 1 203 ? 4.438 2.743 -24.542 1.00 83.12 203 ASN A C 1
ATOM 1588 O O . ASN A 1 203 ? 3.303 2.231 -24.681 1.00 83.12 203 ASN A O 1
#

Solvent-accessible surface area (backbone atoms only — not comparable to full-atom values): 11409 Å² total; per-residue (Å²): 144,82,90,80,85,83,84,81,84,78,80,81,76,82,75,80,81,73,82,75,78,59,71,56,41,82,50,87,54,49,99,50,70,40,60,48,78,41,70,60,95,62,63,46,66,36,80,47,50,27,24,64,74,44,78,91,45,58,42,95,68,48,42,67,37,58,71,61,84,80,41,74,64,59,62,56,50,33,34,48,68,26,41,37,37,37,23,18,78,76,3,28,24,35,39,35,41,35,29,48,73,44,72,52,72,50,80,46,77,30,79,38,33,21,36,35,36,46,46,75,46,38,54,53,32,68,68,33,56,48,51,56,40,44,53,48,50,51,51,40,18,61,74,56,67,33,57,35,63,78,40,86,92,36,72,33,65,52,76,46,79,28,17,80,94,44,60,58,65,91,38,52,54,36,32,39,41,33,29,25,53,85,69,49,69,37,62,72,45,78,42,55,65,45,31,36,40,34,29,36,49,47,124

Secondary structure (DSSP, 8-state):
----------------------PPBP-PPPSS-EEEEE--SSPEEEEEEEEESSTT--GGG--EEESSTT-HHHHHHTEEEEEEEEE-SS-EEEEEEEETTEEEEEE-TT--SEEEEEEEEE-S-HHHHHHHHHHHHHHHHHHHSS-TTTSTT---EEEEEEBTTBPPTTPPPEEEEEEETTSPEEEEEEE---EEEEEEE--

Radius of gyration: 23.92 Å; Cα contacts (8 Å, |Δi|>4): 430; chains: 1; bounding box: 76×44×65 Å

pLDDT: mean 84.76, std 18.6, range [34.03, 98.25]

Mean predicted aligned error: 9.65 Å